Protein AF-A0A917PJW7-F1 (afdb_monomer_lite)

Foldseek 3Di:
DDDDDDDDDDDDDDDDDDDDDDDDDDDDDDDDDDDDDDDDPPDPDDPDDLDQLLDFPDVLCVQQVLLLLLLLLLLLLLVCLVVDDQVDQLLVQLCVLLVDDQPPFDASVNSNVSSVSNLVSDDPVSNVVSSVVLNVLLVVLLVVCVVVVVPDVNPRNVSSLVSSCVRQNNVLSVCCSVPRDRVSSSVSNVVSSVSSCVSSPHD

Secondary structure (DSSP, 8-state):
------------------PPPP--------------------PPPP--S---TT--S-HHHHHHHHHHHHHHHHHHHHHHTTTSPTT-HHHHHHHHHH-PPTT----HHHHHHHHHHHHHHS-HHHHHHHHHHHHHHHHHHHHHHHHTT---TTTTHHHHHHHHHHHH-HHHHHHHHH---HHHHHHHHHHHHHHHHHHHT--

pLDDT: mean 74.34, std 22.59, range [30.45, 96.81]

Structure (mm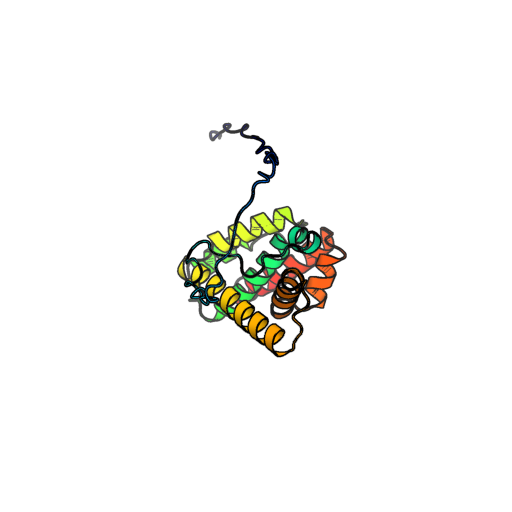CIF, N/CA/C/O backbone):
data_AF-A0A917PJW7-F1
#
_entry.id   AF-A0A917PJW7-F1
#
loop_
_atom_site.group_PDB
_atom_site.id
_atom_site.type_symbol
_atom_site.label_atom_id
_atom_site.label_alt_id
_atom_site.label_comp_id
_atom_site.label_asym_id
_atom_site.label_entity_id
_atom_site.label_seq_id
_atom_site.pdbx_PDB_ins_code
_atom_site.Cartn_x
_atom_site.Cartn_y
_atom_site.Cartn_z
_atom_site.occupancy
_atom_site.B_iso_or_equiv
_atom_site.auth_seq_id
_atom_site.auth_comp_id
_atom_site.auth_asym_id
_atom_site.auth_atom_id
_atom_site.pdbx_PDB_model_num
ATOM 1 N N . MET A 1 1 ? -34.527 -12.780 11.328 1.00 35.94 1 MET A N 1
ATOM 2 C CA . MET A 1 1 ? -35.264 -13.343 10.177 1.00 35.94 1 MET A CA 1
ATOM 3 C C . MET A 1 1 ? -35.528 -12.202 9.205 1.00 35.94 1 MET A C 1
ATOM 5 O O . MET A 1 1 ? -36.266 -11.289 9.533 1.00 35.94 1 MET A O 1
ATOM 9 N N . THR A 1 2 ? -34.593 -12.021 8.269 1.00 40.06 2 THR A N 1
ATOM 10 C CA . THR A 1 2 ? -34.785 -12.232 6.815 1.00 40.06 2 THR A CA 1
ATOM 11 C C . THR A 1 2 ? -35.568 -11.122 6.126 1.00 40.06 2 THR A C 1
ATOM 13 O O . THR A 1 2 ? -36.765 -11.234 5.918 1.00 40.06 2 THR A O 1
ATOM 16 N N . ALA A 1 3 ? -34.838 -10.092 5.697 1.00 41.06 3 ALA A N 1
ATOM 17 C CA . ALA A 1 3 ? -35.052 -9.428 4.415 1.00 41.06 3 ALA A CA 1
ATOM 18 C C . ALA A 1 3 ? -33.906 -8.439 4.198 1.00 41.06 3 ALA A C 1
ATOM 20 O O . ALA A 1 3 ? -33.818 -7.460 4.931 1.00 41.06 3 ALA A O 1
ATOM 21 N N . ARG A 1 4 ? -33.034 -8.691 3.214 1.00 35.03 4 ARG A N 1
ATOM 22 C CA . ARG A 1 4 ? -32.398 -7.639 2.406 1.00 35.03 4 ARG A CA 1
ATOM 23 C C . ARG A 1 4 ? -31.646 -8.238 1.209 1.00 35.03 4 ARG A C 1
ATOM 25 O O . ARG A 1 4 ? -30.579 -8.814 1.355 1.00 35.03 4 ARG A O 1
ATOM 32 N N . ILE A 1 5 ? -32.247 -8.002 0.042 1.00 39.12 5 ILE A N 1
ATOM 33 C CA . ILE A 1 5 ? -31.590 -7.584 -1.204 1.00 39.12 5 ILE A CA 1
ATOM 34 C C . ILE A 1 5 ? -30.864 -8.694 -1.977 1.00 39.12 5 ILE A C 1
ATOM 36 O O . ILE A 1 5 ? -29.645 -8.813 -1.994 1.00 39.12 5 ILE A O 1
ATOM 40 N N . VAL A 1 6 ? -31.675 -9.441 -2.728 1.00 39.28 6 VAL A N 1
ATOM 41 C CA . VAL A 1 6 ? -31.314 -9.955 -4.052 1.00 39.28 6 VAL A CA 1
ATOM 42 C C . VAL A 1 6 ? -31.658 -8.849 -5.049 1.00 39.28 6 VAL A C 1
ATOM 44 O O . VAL A 1 6 ? -32.838 -8.605 -5.285 1.00 39.28 6 VAL A O 1
ATOM 47 N N . SER A 1 7 ? -30.659 -8.133 -5.567 1.00 33.22 7 SER A N 1
ATOM 48 C CA . SER A 1 7 ? -30.729 -7.315 -6.795 1.00 33.22 7 SER A CA 1
ATOM 49 C C . SER A 1 7 ? -29.375 -6.653 -7.045 1.00 33.22 7 SER A C 1
ATOM 51 O O . SER A 1 7 ? -29.095 -5.607 -6.474 1.00 33.22 7 SER A O 1
ATOM 53 N N . LEU A 1 8 ? -28.522 -7.297 -7.841 1.00 30.45 8 LEU A N 1
ATOM 54 C CA . LEU A 1 8 ? -27.901 -6.737 -9.053 1.00 30.45 8 LEU A CA 1
ATOM 55 C C . LEU A 1 8 ? -26.794 -7.693 -9.520 1.00 30.45 8 LEU A C 1
ATOM 57 O O . LEU A 1 8 ? -25.618 -7.566 -9.188 1.00 30.45 8 LEU A O 1
ATOM 61 N N . LEU A 1 9 ? -27.216 -8.683 -10.300 1.00 34.09 9 LEU A N 1
ATOM 62 C CA . LEU A 1 9 ? -26.400 -9.282 -11.346 1.00 34.09 9 LEU A CA 1
ATOM 63 C C . LEU A 1 9 ? -26.729 -8.498 -12.632 1.00 34.09 9 LEU A C 1
ATOM 65 O O . LEU A 1 9 ? -27.884 -8.118 -12.804 1.00 34.09 9 LEU A O 1
ATOM 69 N N . LEU A 1 10 ? -25.736 -8.327 -13.511 1.00 34.66 10 LEU A N 1
ATOM 70 C CA . LEU A 1 10 ? -25.716 -7.597 -14.797 1.00 34.66 10 LEU A CA 1
ATOM 71 C C . LEU A 1 10 ? -25.214 -6.145 -14.755 1.00 34.66 10 LEU A C 1
ATOM 73 O O . LEU A 1 10 ? -25.985 -5.203 -14.621 1.00 34.66 10 LEU A O 1
ATOM 77 N N . ALA A 1 11 ? -23.920 -5.992 -15.046 1.00 31.81 11 ALA A N 1
ATOM 78 C CA . ALA A 1 11 ? -23.445 -5.099 -16.108 1.00 31.81 11 ALA A CA 1
ATOM 79 C C . ALA A 1 11 ? -21.999 -5.477 -16.483 1.00 31.81 11 ALA A C 1
ATOM 81 O O . ALA A 1 11 ? -21.040 -4.768 -16.187 1.00 31.81 11 ALA A O 1
ATOM 82 N N . LEU A 1 12 ? -21.848 -6.641 -17.128 1.00 36.62 12 LEU A N 1
ATOM 83 C CA . LEU A 1 12 ? -20.758 -6.852 -18.077 1.00 36.62 12 LEU A CA 1
ATOM 84 C C . LEU A 1 12 ? -21.081 -5.980 -19.294 1.00 36.62 12 LEU A C 1
ATOM 86 O O . LEU A 1 12 ? -22.048 -6.261 -19.997 1.00 36.62 12 LEU A O 1
ATOM 90 N N . THR A 1 13 ? -20.262 -4.973 -19.574 1.00 37.19 13 THR A N 1
ATOM 91 C CA . THR A 1 13 ? -20.212 -4.382 -20.914 1.00 37.19 13 THR A CA 1
ATOM 92 C C . THR A 1 13 ? -18.770 -4.099 -21.282 1.00 37.19 13 THR A C 1
ATOM 94 O O . THR A 1 13 ? -18.113 -3.220 -20.729 1.00 37.19 13 THR A O 1
ATOM 97 N N . CYS A 1 14 ? -18.307 -4.924 -22.218 1.00 32.97 14 CYS A N 1
ATOM 98 C CA . CYS A 1 14 ? -17.188 -4.722 -23.114 1.00 32.97 14 CYS A CA 1
ATOM 99 C C . CYS A 1 14 ? -17.021 -3.250 -23.509 1.00 32.97 14 CYS A C 1
ATOM 101 O O . CYS A 1 14 ? -17.933 -2.661 -24.087 1.00 32.97 14 CYS A O 1
ATOM 103 N N . VAL A 1 15 ? -15.829 -2.694 -23.302 1.00 32.81 15 VAL A N 1
ATOM 104 C CA . VAL A 1 15 ? -15.370 -1.560 -24.107 1.00 32.81 15 VAL A CA 1
ATOM 105 C C . VAL A 1 15 ? -14.407 -2.118 -25.142 1.00 32.81 15 VAL A C 1
ATOM 107 O O . VAL A 1 15 ? -13.272 -2.489 -24.847 1.00 32.81 15 VAL A O 1
ATOM 110 N N . SER A 1 16 ? -14.941 -2.248 -26.351 1.00 35.28 16 SER A N 1
ATOM 111 C CA . SER A 1 16 ? -14.247 -2.651 -27.562 1.00 35.28 16 SER A CA 1
ATOM 112 C C . SER A 1 16 ? -13.135 -1.667 -27.920 1.00 35.28 16 SER A C 1
ATOM 114 O O . SER A 1 16 ? -13.336 -0.454 -27.948 1.00 35.28 16 SER A O 1
ATOM 116 N N . VAL A 1 17 ? -11.976 -2.222 -28.266 1.00 35.00 17 VAL A N 1
ATOM 117 C CA . VAL A 1 17 ? -10.885 -1.546 -28.972 1.00 35.00 17 VAL A CA 1
ATOM 118 C C . VAL A 1 17 ? -11.407 -1.107 -30.343 1.00 35.00 17 VAL A C 1
ATOM 120 O O . VAL A 1 17 ? -11.686 -1.951 -31.192 1.00 35.00 17 VAL A O 1
ATOM 123 N N . GLN A 1 18 ? -11.548 0.200 -30.574 1.00 33.03 18 GLN A N 1
ATOM 124 C CA . GLN A 1 18 ? -11.687 0.732 -31.929 1.00 33.03 18 GLN A CA 1
ATOM 125 C C . GLN A 1 18 ? -10.311 1.139 -32.450 1.00 33.03 18 GLN A C 1
ATOM 127 O O . GLN A 1 18 ? -9.700 2.097 -31.982 1.00 33.03 18 GLN A O 1
ATOM 132 N N . ALA A 1 19 ? -9.837 0.371 -33.429 1.00 34.62 19 ALA A N 1
ATOM 133 C CA . ALA A 1 19 ? -8.736 0.734 -34.301 1.00 34.62 19 ALA A CA 1
ATOM 134 C C . ALA A 1 19 ? -9.140 1.952 -35.146 1.00 34.62 19 ALA A C 1
ATOM 136 O O . ALA A 1 19 ? -10.150 1.924 -35.851 1.00 34.62 19 ALA A O 1
ATOM 137 N N . THR A 1 20 ? -8.355 3.022 -35.078 1.00 39.03 20 THR A N 1
ATOM 138 C CA . THR A 1 20 ? -8.497 4.180 -35.961 1.00 39.03 20 THR A CA 1
ATOM 139 C C . THR A 1 20 ? -7.938 3.856 -37.353 1.00 39.03 20 THR A C 1
ATOM 141 O O . THR A 1 20 ? -6.826 3.335 -37.463 1.00 39.03 20 THR A O 1
ATOM 144 N N . PRO A 1 21 ? -8.678 4.149 -38.439 1.00 38.78 21 PRO A N 1
ATOM 145 C CA . PRO A 1 21 ? -8.219 3.890 -39.796 1.00 38.78 21 PRO A CA 1
ATOM 146 C C . PRO A 1 21 ? -7.185 4.929 -40.247 1.00 38.78 21 PRO A C 1
ATOM 148 O O . PRO A 1 21 ? -7.407 6.138 -40.176 1.00 38.78 21 PRO A O 1
ATOM 151 N N . VAL A 1 22 ? -6.067 4.431 -40.774 1.00 44.34 22 VAL A N 1
ATOM 152 C CA . VAL A 1 22 ? -5.078 5.196 -41.539 1.00 44.34 22 VAL A CA 1
ATOM 153 C C . VAL A 1 22 ? -5.702 5.609 -42.877 1.00 44.34 22 VAL A C 1
ATOM 155 O O . VAL A 1 22 ? -6.229 4.771 -43.608 1.00 44.34 22 VAL A O 1
ATOM 158 N N . ARG A 1 23 ? -5.623 6.895 -43.231 1.00 38.31 23 ARG A N 1
ATOM 159 C CA . ARG A 1 23 ? -5.910 7.406 -44.584 1.00 38.31 23 ARG A CA 1
ATOM 160 C C . ARG A 1 23 ? -4.856 8.448 -44.995 1.00 38.31 23 ARG A C 1
ATOM 162 O O . ARG A 1 23 ? -4.170 8.974 -44.122 1.00 38.31 23 ARG A O 1
ATOM 169 N N . PRO A 1 24 ? -4.648 8.674 -46.305 1.00 43.78 24 PRO A N 1
ATOM 170 C CA . PRO A 1 24 ? -3.318 8.725 -46.896 1.00 43.78 24 PRO A CA 1
ATOM 171 C C . PRO A 1 24 ? -2.851 10.151 -47.206 1.00 43.78 24 PRO A C 1
ATOM 173 O O . PRO A 1 24 ? -3.635 11.099 -47.221 1.00 43.78 24 PRO A O 1
ATOM 176 N N . LEU A 1 25 ? -1.551 10.244 -47.502 1.00 44.91 25 LEU A N 1
ATOM 177 C CA . LEU A 1 25 ? -0.840 11.382 -48.091 1.00 44.91 25 LEU A CA 1
ATOM 178 C C . LEU A 1 25 ? -1.630 12.100 -49.204 1.00 44.91 25 LEU A C 1
ATOM 180 O O . LEU A 1 25 ? -2.097 11.441 -50.135 1.00 44.91 25 LEU A O 1
ATOM 184 N N . PRO A 1 26 ? -1.596 13.440 -49.229 1.00 47.47 26 PRO A N 1
ATOM 185 C CA . PRO A 1 26 ? -1.645 14.204 -50.465 1.00 47.47 26 PRO A CA 1
ATOM 186 C C . PRO A 1 26 ? -0.231 14.634 -50.893 1.00 47.47 26 PRO A C 1
ATOM 188 O O . PRO A 1 26 ? 0.448 15.413 -50.228 1.00 47.47 26 PRO A O 1
ATOM 191 N N . THR A 1 27 ? 0.204 14.119 -52.040 1.00 49.12 27 THR A N 1
ATOM 192 C CA . THR A 1 27 ? 1.275 14.671 -52.881 1.00 49.12 27 THR A CA 1
ATOM 193 C C . THR A 1 27 ? 0.819 15.970 -53.550 1.00 49.12 27 THR A C 1
ATOM 195 O O . THR A 1 27 ? -0.229 15.977 -54.193 1.00 49.12 27 THR A O 1
ATOM 198 N N . GLY A 1 28 ? 1.632 17.029 -53.501 1.00 36.03 28 GLY A N 1
ATOM 199 C CA . GLY A 1 28 ? 1.514 18.167 -54.424 1.00 36.03 28 GLY A CA 1
ATOM 200 C C . GLY A 1 28 ? 2.325 19.405 -54.012 1.00 36.03 28 GLY A C 1
ATOM 201 O O . GLY A 1 28 ? 2.522 19.599 -52.820 1.00 36.03 28 GLY A O 1
ATOM 202 N N . PRO A 1 29 ? 2.844 20.210 -54.962 1.00 50.50 29 PRO A N 1
ATOM 203 C CA . PRO A 1 29 ? 4.189 20.790 -54.889 1.00 50.50 29 PRO A CA 1
ATOM 204 C C . PRO A 1 29 ? 4.213 22.315 -54.684 1.00 50.50 29 PRO A C 1
ATOM 206 O O . PRO A 1 29 ? 3.251 23.001 -55.010 1.00 50.50 29 PRO A O 1
ATOM 209 N N . GLY A 1 30 ? 5.361 22.863 -54.263 1.00 32.97 30 GLY A N 1
ATOM 210 C CA . GLY A 1 30 ? 5.685 24.270 -54.533 1.00 32.97 30 GLY A CA 1
ATOM 211 C C . GLY A 1 30 ? 6.438 25.023 -53.435 1.00 32.97 30 GLY A C 1
ATOM 212 O O . GLY A 1 30 ? 5.882 25.344 -52.397 1.00 32.97 30 GLY A O 1
ATOM 213 N N . ALA A 1 31 ? 7.691 25.352 -53.753 1.00 36.06 31 ALA A N 1
ATOM 214 C CA . ALA A 1 31 ? 8.369 26.623 -53.484 1.00 36.06 31 ALA A CA 1
ATOM 215 C C . ALA A 1 31 ? 8.368 27.217 -52.055 1.00 36.06 31 ALA A C 1
ATOM 217 O O . ALA A 1 31 ? 7.467 27.933 -51.641 1.00 36.06 31 ALA A O 1
ATOM 218 N N . GLY A 1 32 ? 9.517 27.049 -51.394 1.00 39.09 32 GLY A N 1
ATOM 219 C CA . GLY A 1 32 ? 10.342 28.156 -50.900 1.00 39.09 32 GLY A CA 1
ATOM 220 C C . GLY A 1 32 ? 9.723 29.175 -49.941 1.00 39.09 32 GLY A C 1
ATOM 221 O O . GLY A 1 32 ? 9.153 30.168 -50.374 1.00 39.09 32 GLY A O 1
ATOM 222 N N . THR A 1 33 ? 10.034 29.050 -48.649 1.00 35.03 33 THR A N 1
ATOM 223 C CA . THR A 1 33 ? 10.497 30.186 -47.828 1.00 35.03 33 THR A CA 1
ATOM 224 C C . THR A 1 33 ? 11.153 29.676 -46.545 1.00 35.03 33 THR A C 1
ATOM 226 O O . THR A 1 33 ? 10.536 28.996 -45.731 1.00 35.03 33 THR A O 1
ATOM 229 N N . VAL A 1 34 ? 12.436 29.997 -46.372 1.00 47.56 34 VAL A N 1
ATOM 230 C CA . VAL A 1 34 ? 13.171 29.802 -45.118 1.00 47.56 34 VAL A CA 1
ATOM 231 C C . VAL A 1 34 ? 12.707 30.885 -44.146 1.00 47.56 34 VAL A C 1
ATOM 233 O O . VAL A 1 34 ? 12.778 32.074 -44.459 1.00 47.56 34 VAL A O 1
ATOM 236 N N . SER A 1 35 ? 12.216 30.493 -42.974 1.00 34.59 35 SER A N 1
ATOM 237 C CA . SER A 1 35 ? 11.977 31.398 -41.846 1.00 34.59 35 SER A CA 1
ATOM 238 C C . SER A 1 35 ? 12.071 30.647 -40.515 1.00 34.59 35 SER A C 1
ATOM 240 O O . SER A 1 35 ? 11.873 29.433 -40.475 1.00 34.59 35 SER A O 1
ATOM 242 N N . PRO A 1 36 ? 12.496 31.344 -39.450 1.00 40.84 36 PRO A N 1
ATOM 243 C CA . PRO A 1 36 ? 13.376 30.789 -38.431 1.00 40.84 36 PRO A CA 1
ATOM 244 C C . PRO A 1 36 ? 12.645 29.905 -37.423 1.00 40.84 36 PRO A C 1
ATOM 246 O O . PRO A 1 36 ? 11.473 30.117 -37.114 1.00 40.84 36 PRO A O 1
ATOM 249 N N . VAL A 1 37 ? 13.396 28.949 -36.867 1.00 42.00 37 VAL A N 1
ATOM 250 C CA . VAL A 1 37 ? 13.031 28.128 -35.708 1.00 42.00 37 VAL A CA 1
ATOM 251 C C . VAL A 1 37 ? 12.597 29.049 -34.566 1.00 42.00 37 VAL A C 1
ATOM 253 O O . VAL A 1 37 ? 13.414 29.591 -33.825 1.00 42.00 37 VAL A O 1
ATOM 256 N N . ARG A 1 38 ? 11.283 29.245 -34.428 1.00 33.97 38 ARG A N 1
ATOM 257 C CA . ARG A 1 38 ? 10.684 29.725 -33.189 1.00 33.97 38 ARG A CA 1
ATOM 258 C C . ARG A 1 38 ? 10.689 28.553 -32.223 1.00 33.97 38 ARG A C 1
ATOM 260 O O . ARG A 1 38 ? 9.917 27.609 -32.377 1.00 33.97 38 ARG A O 1
ATOM 267 N N . SER A 1 39 ? 11.569 28.636 -31.233 1.00 38.03 39 SER A N 1
ATOM 268 C CA . SER A 1 39 ? 11.473 27.889 -29.987 1.00 38.03 39 SER A CA 1
ATOM 269 C C . SER A 1 39 ? 10.029 27.959 -29.500 1.00 38.03 39 SER A C 1
ATOM 271 O O . SER A 1 39 ? 9.541 29.033 -29.144 1.00 38.03 39 SER A O 1
ATOM 273 N N . SER A 1 40 ? 9.320 26.833 -29.552 1.00 35.78 40 SER A N 1
ATOM 274 C CA . SER A 1 40 ? 8.005 26.748 -28.928 1.00 35.78 40 SER A CA 1
ATOM 275 C C . SER A 1 40 ? 8.203 26.984 -27.430 1.00 35.78 40 SER A C 1
ATOM 277 O O . SER A 1 40 ? 9.059 26.323 -26.835 1.00 35.78 40 SER A O 1
ATOM 279 N N . PRO A 1 41 ? 7.484 27.932 -26.807 1.00 39.03 41 PRO A N 1
ATOM 280 C CA . PRO A 1 41 ? 7.514 28.053 -25.363 1.00 39.03 41 PRO A CA 1
ATOM 281 C C . PRO A 1 41 ? 6.993 26.736 -24.791 1.00 39.03 41 PRO A C 1
ATOM 283 O O . PRO A 1 41 ? 5.931 26.257 -25.189 1.00 39.03 41 PRO A O 1
ATOM 286 N N . VAL A 1 42 ? 7.773 26.141 -23.890 1.00 44.56 42 VAL A N 1
ATOM 287 C CA . VAL A 1 42 ? 7.326 25.059 -23.013 1.00 44.56 42 VAL A CA 1
ATOM 288 C C . VAL A 1 42 ? 6.087 25.583 -22.296 1.00 44.56 42 VAL A C 1
ATOM 290 O O . VAL A 1 42 ? 6.187 26.379 -21.364 1.00 44.56 42 VAL A O 1
ATOM 293 N N . GLY A 1 43 ? 4.910 25.218 -22.803 1.00 32.81 43 GLY A N 1
ATOM 294 C CA . GLY A 1 43 ? 3.656 25.488 -22.124 1.00 32.81 43 GLY A CA 1
ATOM 295 C C . GLY A 1 43 ? 3.696 24.806 -20.755 1.00 32.81 43 GLY A C 1
ATOM 296 O O . GLY A 1 43 ? 4.283 23.724 -20.642 1.00 32.81 43 GLY A O 1
ATOM 297 N N . PRO A 1 44 ? 3.124 25.418 -19.706 1.00 41.69 44 PRO A N 1
ATOM 298 C CA . PRO A 1 44 ? 3.005 24.747 -18.421 1.00 41.69 44 PRO A CA 1
ATOM 299 C C . PRO A 1 44 ? 2.307 23.402 -18.638 1.00 41.69 44 PRO A C 1
ATOM 301 O O . PRO A 1 44 ? 1.291 23.330 -19.334 1.00 41.69 44 PRO A O 1
ATOM 304 N N . ALA A 1 45 ? 2.894 22.334 -18.090 1.00 40.47 45 ALA A N 1
ATOM 305 C CA . ALA A 1 45 ? 2.325 20.996 -18.155 1.00 40.47 45 ALA A CA 1
ATOM 306 C C . ALA A 1 45 ? 0.849 21.043 -17.719 1.00 40.47 45 ALA A C 1
ATOM 308 O O . ALA A 1 45 ? 0.525 21.780 -16.781 1.00 40.47 45 ALA A O 1
ATOM 309 N N . PRO A 1 46 ? -0.051 20.299 -18.385 1.00 38.59 46 PRO A N 1
ATOM 310 C CA . PRO A 1 46 ? -1.460 20.314 -18.032 1.00 38.59 46 PRO A CA 1
ATOM 311 C C . PRO A 1 46 ? -1.621 19.927 -16.559 1.00 38.59 46 PRO A C 1
ATOM 313 O O . PRO A 1 46 ? -1.240 18.838 -16.134 1.00 38.59 46 PRO A O 1
ATOM 316 N N . VAL A 1 47 ? -2.186 20.845 -15.776 1.00 58.25 47 VAL A N 1
ATOM 317 C CA . VAL A 1 47 ? -2.724 20.552 -14.449 1.00 58.25 47 VAL A CA 1
ATOM 318 C C . VAL A 1 47 ? -3.978 19.719 -14.687 1.00 58.25 47 VAL A C 1
ATOM 320 O O . VAL A 1 47 ? -5.014 20.253 -15.075 1.00 58.25 47 VAL A O 1
ATOM 323 N N . GLY A 1 48 ? -3.888 18.401 -14.532 1.00 49.16 48 GLY A N 1
ATOM 324 C CA . GLY A 1 48 ? -5.048 17.543 -14.741 1.00 49.16 48 GLY A CA 1
ATOM 325 C C . GLY A 1 48 ? -4.698 16.065 -14.785 1.00 49.16 48 GLY A C 1
ATOM 326 O O . GLY A 1 48 ? -3.834 15.649 -15.546 1.00 49.16 48 GLY A O 1
ATOM 327 N N . VAL A 1 49 ? -5.453 15.296 -14.001 1.00 39.94 49 VAL A N 1
ATOM 328 C CA . VAL A 1 49 ? -5.303 13.876 -13.650 1.00 39.94 49 VAL A CA 1
ATOM 329 C C . VAL A 1 49 ? -4.278 13.653 -12.530 1.00 39.94 49 VAL A C 1
ATOM 331 O O . VAL A 1 49 ? -3.102 13.964 -12.713 1.00 39.94 49 VAL A O 1
ATOM 334 N N . PRO A 1 50 ? -4.681 13.101 -11.364 1.00 44.22 50 PRO A N 1
ATOM 335 C CA . PRO A 1 50 ? -3.723 12.558 -10.410 1.00 44.22 50 PRO A CA 1
ATOM 336 C C . PRO A 1 50 ? -2.993 11.408 -11.106 1.00 44.22 50 PRO A C 1
ATOM 338 O O . PRO A 1 50 ? -3.491 10.287 -11.208 1.00 44.22 50 PRO A O 1
ATOM 341 N N . VAL A 1 51 ? -1.834 11.716 -11.683 1.00 61.56 51 VAL A N 1
ATOM 342 C CA . VAL A 1 51 ? -0.967 10.720 -12.296 1.00 61.56 51 VAL A CA 1
ATOM 343 C C . VAL A 1 51 ? -0.461 9.871 -11.149 1.00 61.56 51 VAL A C 1
ATOM 345 O O . VAL A 1 51 ? 0.280 10.367 -10.301 1.00 61.56 51 VAL A O 1
ATOM 348 N N . ASN A 1 52 ? -0.887 8.607 -11.107 1.00 69.88 52 ASN A N 1
ATOM 349 C CA . ASN A 1 52 ? -0.323 7.639 -10.180 1.00 69.88 52 ASN A CA 1
ATOM 350 C C . ASN A 1 52 ? 1.211 7.727 -10.294 1.00 69.88 52 ASN A C 1
ATOM 352 O O . ASN A 1 52 ? 1.752 7.444 -11.370 1.00 69.88 52 ASN A O 1
ATOM 356 N N . PRO A 1 53 ? 1.916 8.133 -9.224 1.00 70.81 53 PRO A N 1
ATOM 357 C CA . PRO A 1 53 ? 3.345 8.419 -9.292 1.00 70.81 53 PRO A CA 1
ATOM 358 C C . PRO A 1 53 ? 4.171 7.154 -9.580 1.00 70.81 53 PRO A C 1
ATOM 360 O O . PRO A 1 53 ? 5.331 7.251 -9.969 1.00 70.81 53 PRO A O 1
ATOM 363 N N . TYR A 1 54 ? 3.562 5.973 -9.461 1.00 77.62 54 TYR A N 1
ATOM 364 C CA . TYR A 1 54 ? 4.150 4.673 -9.765 1.00 77.62 54 TYR A CA 1
ATOM 365 C C . TYR A 1 54 ? 3.649 4.050 -11.076 1.00 77.62 54 TYR A C 1
ATOM 367 O O . TYR A 1 54 ? 3.862 2.857 -11.312 1.00 77.62 54 TYR A O 1
ATOM 375 N N . ALA A 1 55 ? 2.967 4.816 -11.934 1.00 79.25 55 ALA A N 1
ATOM 376 C CA . ALA A 1 55 ? 2.548 4.331 -13.242 1.00 79.25 55 ALA A CA 1
ATOM 377 C C . ALA A 1 55 ? 3.749 3.789 -14.041 1.00 79.25 55 ALA A C 1
ATOM 379 O O . ALA A 1 55 ? 4.818 4.396 -14.091 1.00 79.25 55 ALA A O 1
ATOM 380 N N . SER A 1 56 ? 3.557 2.622 -14.655 1.00 82.81 56 SER A N 1
ATOM 381 C CA . SER A 1 56 ? 4.576 1.901 -15.413 1.00 82.81 56 SER A CA 1
ATOM 382 C C . SER A 1 56 ? 3.957 1.265 -16.653 1.00 82.81 56 SER A C 1
ATOM 384 O O . SER A 1 56 ? 2.792 0.856 -16.641 1.00 82.81 56 SER A O 1
ATOM 386 N N . THR A 1 57 ? 4.747 1.145 -17.718 1.00 82.12 57 THR A N 1
ATOM 387 C CA . THR A 1 57 ? 4.395 0.383 -18.923 1.00 82.12 57 THR A CA 1
ATOM 388 C C . THR A 1 57 ? 4.768 -1.101 -18.817 1.00 82.12 57 THR A C 1
ATOM 390 O O . THR A 1 57 ? 4.364 -1.884 -19.671 1.00 82.12 57 THR A O 1
ATOM 393 N N . ASP A 1 58 ? 5.485 -1.517 -17.765 1.00 84.00 58 ASP A N 1
ATOM 394 C CA . ASP A 1 58 ? 5.884 -2.914 -17.557 1.00 84.00 58 ASP A CA 1
ATOM 395 C C . ASP A 1 58 ? 4.690 -3.778 -17.107 1.00 84.00 58 ASP A C 1
ATOM 397 O O . ASP A 1 58 ? 4.140 -3.551 -16.021 1.00 84.00 58 ASP A O 1
ATOM 401 N N . PRO A 1 59 ? 4.295 -4.800 -17.893 1.00 86.62 59 PRO A N 1
ATOM 402 C CA . PRO A 1 59 ? 3.161 -5.656 -17.567 1.00 86.62 59 PRO A CA 1
ATOM 403 C C . PRO A 1 59 ? 3.356 -6.447 -16.268 1.00 86.62 59 PRO A C 1
ATOM 405 O O . PRO A 1 59 ? 2.375 -6.681 -15.565 1.00 86.62 59 PRO A O 1
ATOM 408 N N . ARG A 1 60 ? 4.589 -6.827 -15.903 1.00 89.62 60 ARG A N 1
ATOM 409 C CA . ARG A 1 60 ? 4.861 -7.570 -14.660 1.00 89.62 60 ARG A CA 1
ATOM 410 C C . ARG A 1 60 ? 4.611 -6.696 -13.443 1.00 89.62 60 ARG A C 1
ATOM 412 O O . ARG A 1 60 ? 3.924 -7.107 -12.513 1.00 89.62 60 ARG A O 1
ATOM 419 N N . LEU A 1 61 ? 5.118 -5.466 -13.483 1.00 89.44 61 LEU A N 1
ATOM 420 C CA . LEU A 1 61 ? 4.890 -4.476 -12.435 1.00 89.44 61 LEU A CA 1
ATOM 421 C C . LEU A 1 61 ? 3.403 -4.126 -12.334 1.00 89.44 61 LEU A C 1
ATOM 423 O O . LEU A 1 61 ? 2.861 -4.052 -11.235 1.00 89.44 61 LEU A O 1
ATOM 427 N N . ASN A 1 62 ? 2.723 -3.996 -13.472 1.00 88.75 62 ASN A N 1
ATOM 428 C CA . ASN A 1 62 ? 1.294 -3.705 -13.522 1.00 88.75 62 ASN A CA 1
ATOM 429 C C . ASN A 1 62 ? 0.439 -4.835 -12.948 1.00 88.75 62 ASN A C 1
ATOM 431 O O . ASN A 1 62 ? -0.528 -4.551 -12.245 1.00 88.75 62 ASN A O 1
ATOM 435 N N . ALA A 1 63 ? 0.829 -6.090 -13.180 1.00 90.81 63 ALA A N 1
ATOM 436 C CA . ALA A 1 63 ? 0.150 -7.253 -12.625 1.00 90.81 63 ALA A CA 1
ATOM 437 C C . ALA A 1 63 ? 0.193 -7.274 -11.091 1.00 90.81 63 ALA A C 1
ATOM 439 O O . ALA A 1 63 ? -0.796 -7.631 -10.468 1.00 90.81 63 ALA A O 1
ATOM 440 N N . VAL A 1 64 ? 1.296 -6.850 -10.464 1.00 93.94 64 VAL A N 1
ATOM 441 C CA . VAL A 1 64 ? 1.439 -6.850 -8.991 1.00 93.94 64 VAL A CA 1
ATOM 442 C C . VAL A 1 64 ? 1.203 -5.488 -8.345 1.00 93.94 64 VAL A C 1
ATOM 444 O O . VAL A 1 64 ? 1.303 -5.353 -7.123 1.00 93.94 64 VAL A O 1
ATOM 447 N N . ARG A 1 65 ? 0.874 -4.467 -9.141 1.00 92.69 65 ARG A N 1
ATOM 448 C CA . ARG A 1 65 ? 0.707 -3.083 -8.687 1.00 92.69 65 ARG A CA 1
ATOM 449 C C . ARG A 1 65 ? -0.236 -2.943 -7.488 1.00 92.69 65 ARG A C 1
ATOM 451 O O . ARG A 1 65 ? 0.167 -2.269 -6.542 1.00 92.69 65 ARG A O 1
ATOM 458 N N . PRO A 1 66 ? -1.414 -3.601 -7.441 1.00 93.56 66 PRO A N 1
ATOM 459 C CA . PRO A 1 66 ? -2.309 -3.476 -6.289 1.00 93.56 66 PRO A CA 1
ATOM 460 C C . PRO A 1 66 ? -1.651 -3.904 -4.970 1.00 93.56 66 PRO A C 1
ATOM 462 O O . PRO A 1 66 ? -1.859 -3.274 -3.934 1.00 93.56 66 PRO A O 1
ATOM 465 N N . VAL A 1 67 ? -0.802 -4.939 -5.012 1.00 95.88 67 VAL A N 1
ATOM 466 C CA . VAL A 1 67 ? -0.040 -5.413 -3.848 1.00 95.88 67 VAL A CA 1
ATOM 467 C C . VAL A 1 67 ? 1.016 -4.385 -3.451 1.00 95.88 67 VAL A C 1
ATOM 469 O O . VAL A 1 67 ? 1.135 -4.047 -2.276 1.00 95.88 67 VAL A O 1
ATOM 472 N N . LEU A 1 68 ? 1.776 -3.865 -4.417 1.00 95.62 68 LEU A N 1
ATOM 473 C CA . LEU A 1 68 ? 2.827 -2.880 -4.154 1.00 95.62 68 LEU A CA 1
ATOM 474 C C . LEU A 1 68 ? 2.258 -1.583 -3.565 1.00 95.62 68 LEU A C 1
ATOM 476 O O . LEU A 1 68 ? 2.800 -1.064 -2.591 1.00 95.62 68 LEU A O 1
ATOM 480 N N . GLU A 1 69 ? 1.147 -1.088 -4.106 1.00 94.31 69 GLU A N 1
ATOM 481 C CA . GLU A 1 69 ? 0.470 0.102 -3.590 1.00 94.31 69 GLU A CA 1
ATOM 482 C C . GLU A 1 69 ? -0.072 -0.117 -2.179 1.00 94.31 69 GLU A C 1
ATOM 484 O O . GLU A 1 69 ? 0.162 0.723 -1.312 1.00 94.31 69 GLU A O 1
ATOM 489 N N . LEU A 1 70 ? -0.702 -1.266 -1.908 1.00 95.81 70 LEU A N 1
ATOM 490 C CA . LEU A 1 70 ? -1.126 -1.624 -0.555 1.00 95.81 70 LEU A CA 1
ATOM 491 C C . LEU A 1 70 ? 0.050 -1.591 0.426 1.00 95.81 70 LEU A C 1
ATOM 493 O O . LEU A 1 70 ? -0.059 -1.003 1.500 1.00 95.81 70 LEU A O 1
ATOM 497 N N . LEU A 1 71 ? 1.176 -2.213 0.071 1.00 96.81 71 LEU A N 1
ATOM 498 C CA . LEU A 1 71 ? 2.355 -2.269 0.935 1.00 96.81 71 LEU A CA 1
ATOM 499 C C . LEU A 1 71 ? 2.928 -0.872 1.211 1.00 96.81 71 LEU A C 1
ATOM 501 O O . LEU A 1 71 ? 3.299 -0.586 2.351 1.00 96.81 71 LEU A O 1
ATOM 505 N N . VAL A 1 72 ? 2.963 0.005 0.201 1.00 96.12 72 VAL A N 1
ATOM 506 C CA . VAL A 1 72 ? 3.366 1.410 0.377 1.00 96.12 72 VAL A CA 1
ATOM 507 C C . VAL A 1 72 ? 2.385 2.134 1.298 1.00 96.12 72 VAL A C 1
ATOM 509 O O . VAL A 1 72 ? 2.822 2.786 2.244 1.00 96.12 72 VAL A O 1
ATOM 512 N N . THR A 1 73 ? 1.073 1.977 1.093 1.00 95.88 73 THR A N 1
ATOM 513 C CA . THR A 1 73 ? 0.045 2.568 1.965 1.00 95.88 73 THR A CA 1
ATOM 514 C C . THR A 1 73 ? 0.216 2.108 3.409 1.00 95.88 73 THR A C 1
ATOM 516 O O . THR A 1 73 ? 0.271 2.938 4.311 1.00 95.88 73 THR A O 1
ATOM 519 N N . LEU A 1 74 ? 0.371 0.804 3.649 1.00 96.25 74 LEU A N 1
ATOM 520 C CA . LEU A 1 74 ? 0.567 0.252 4.993 1.00 96.25 74 LEU A CA 1
ATOM 521 C C . LEU A 1 74 ? 1.853 0.769 5.647 1.00 96.25 74 LEU A C 1
ATOM 523 O O . LEU A 1 74 ? 1.875 1.007 6.855 1.00 96.25 74 LEU A O 1
ATOM 527 N N . ARG A 1 75 ? 2.916 0.988 4.863 1.00 95.75 75 ARG A N 1
ATOM 528 C CA . ARG A 1 75 ? 4.139 1.618 5.365 1.00 95.75 75 ARG A CA 1
ATOM 529 C C . ARG A 1 75 ? 3.908 3.076 5.763 1.00 95.75 75 ARG A C 1
ATOM 531 O O . ARG A 1 75 ? 4.319 3.476 6.847 1.00 95.75 75 ARG A O 1
ATOM 538 N N . GLN A 1 76 ? 3.219 3.853 4.934 1.00 94.75 76 GLN A N 1
ATOM 539 C CA . GLN A 1 76 ? 2.889 5.243 5.256 1.00 94.75 76 GLN A CA 1
ATOM 540 C C . GLN A 1 76 ? 1.969 5.343 6.479 1.00 94.75 76 GLN A C 1
ATOM 542 O O . GLN A 1 76 ? 2.185 6.208 7.322 1.00 94.75 76 GLN A O 1
ATOM 547 N N . VAL A 1 77 ? 1.015 4.418 6.634 1.00 94.88 77 VAL A N 1
ATOM 548 C CA . VAL A 1 77 ? 0.202 4.276 7.853 1.00 94.88 77 VAL A CA 1
ATOM 549 C C . VAL A 1 77 ? 1.088 4.007 9.065 1.00 94.88 77 VAL A C 1
ATOM 551 O O . VAL A 1 77 ? 0.928 4.672 10.082 1.00 94.88 77 VAL A O 1
ATOM 554 N N . GLN A 1 78 ? 2.040 3.074 8.972 1.00 93.50 78 GLN A N 1
ATOM 555 C CA . GLN A 1 78 ? 2.973 2.782 10.064 1.00 93.50 78 GLN A CA 1
ATOM 556 C C . GLN A 1 78 ? 3.746 4.038 10.505 1.00 93.50 78 GLN A C 1
ATOM 558 O O . GLN A 1 78 ? 3.907 4.274 11.704 1.00 93.50 78 GLN A O 1
ATOM 563 N N . ASP A 1 79 ? 4.216 4.833 9.544 1.00 92.31 79 ASP A N 1
ATOM 564 C CA . ASP A 1 79 ? 4.982 6.048 9.815 1.00 92.31 79 ASP A CA 1
ATOM 565 C C . ASP A 1 79 ? 4.080 7.170 10.378 1.00 92.31 79 ASP A C 1
ATOM 567 O O . ASP A 1 79 ? 4.458 7.848 11.337 1.00 92.31 79 ASP A O 1
ATOM 571 N N . ALA A 1 80 ? 2.859 7.320 9.851 1.00 91.25 80 ALA A N 1
ATOM 572 C CA . ALA A 1 80 ? 1.889 8.338 10.264 1.00 91.25 80 ALA A CA 1
ATOM 573 C C . ALA A 1 80 ? 1.217 8.041 11.610 1.00 91.25 80 ALA A C 1
ATOM 575 O O . ALA A 1 80 ? 0.925 8.967 12.369 1.00 91.25 80 ALA A O 1
ATOM 576 N N . ALA A 1 81 ? 1.024 6.764 11.948 1.00 89.06 81 ALA A N 1
ATOM 577 C CA . ALA A 1 81 ? 0.321 6.338 13.154 1.00 89.06 81 ALA A CA 1
ATOM 578 C C . ALA A 1 81 ? 0.943 6.893 14.442 1.00 89.06 81 ALA A C 1
ATOM 580 O O . ALA A 1 81 ? 0.252 7.006 15.446 1.00 89.06 81 ALA A O 1
ATOM 581 N N . ARG A 1 82 ? 2.219 7.296 14.441 1.00 85.56 82 ARG A N 1
ATOM 582 C CA . ARG A 1 82 ? 2.854 7.957 15.595 1.00 85.56 82 ARG A CA 1
ATOM 583 C C . ARG A 1 82 ? 2.271 9.338 15.902 1.00 85.56 82 ARG A C 1
ATOM 585 O O . ARG A 1 82 ? 2.288 9.744 17.056 1.00 85.56 82 ARG A O 1
ATOM 592 N N . GLY A 1 83 ? 1.780 10.045 14.886 1.00 86.44 83 GLY A N 1
ATOM 593 C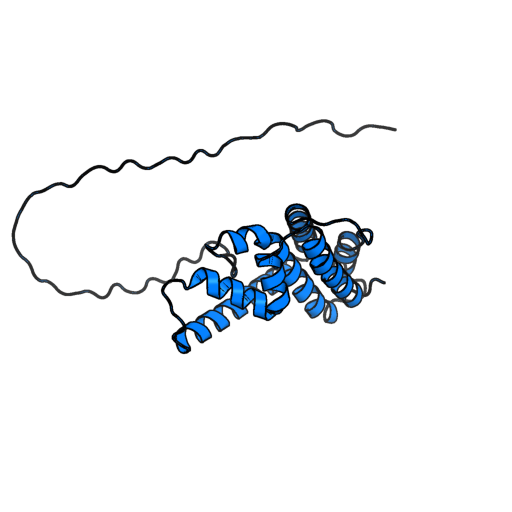 CA . GLY A 1 83 ? 1.204 11.385 15.018 1.00 86.44 83 GLY A CA 1
ATOM 594 C C . GLY A 1 83 ? -0.308 11.394 15.246 1.00 86.44 83 GLY A C 1
ATOM 595 O O . GLY A 1 83 ? -0.858 12.428 15.613 1.00 86.44 83 GLY A O 1
ATOM 596 N N . TRP A 1 84 ? -0.994 10.267 15.041 1.00 88.50 84 TRP A N 1
ATOM 597 C CA . TRP A 1 84 ? -2.441 10.198 15.228 1.00 88.50 84 TRP A CA 1
ATOM 598 C C . TRP A 1 84 ? -2.836 10.167 16.707 1.00 88.50 84 TRP A C 1
ATOM 600 O O . TRP A 1 84 ? -2.204 9.433 17.479 1.00 88.50 84 TRP A O 1
ATOM 610 N N . PRO A 1 85 ? -3.934 10.840 17.101 1.00 87.88 85 PRO A N 1
ATOM 611 C CA . PRO A 1 85 ? -4.485 10.730 18.447 1.00 87.88 85 PRO A CA 1
ATOM 612 C C . PRO A 1 85 ? -4.744 9.270 18.824 1.00 87.88 85 PRO A C 1
ATOM 614 O O . PRO A 1 85 ? -5.278 8.490 18.028 1.00 87.88 85 PRO A O 1
ATOM 617 N N . VAL A 1 86 ? -4.367 8.879 20.041 1.00 85.75 86 VAL A N 1
ATOM 618 C CA . VAL A 1 86 ? -4.667 7.540 20.565 1.00 85.75 86 VAL A CA 1
ATOM 619 C C . VAL A 1 86 ? -6.188 7.376 20.643 1.00 85.75 86 VAL A C 1
ATOM 621 O O . VAL A 1 86 ? -6.879 8.239 21.173 1.00 85.75 86 VAL A O 1
ATOM 624 N N . GLY A 1 87 ? -6.726 6.294 20.070 1.00 81.62 87 GLY A N 1
ATOM 625 C CA . GLY A 1 87 ? -8.177 6.060 20.003 1.00 81.62 87 GLY A CA 1
ATOM 626 C C . GLY A 1 87 ? -8.946 6.926 18.990 1.00 81.62 87 GLY A C 1
ATOM 627 O O . GLY A 1 87 ? -10.178 6.856 18.948 1.00 81.62 87 GLY A O 1
ATOM 628 N N . GLY A 1 88 ? -8.248 7.709 18.158 1.00 86.75 88 GLY A N 1
ATOM 629 C CA . GLY A 1 88 ? -8.854 8.518 17.097 1.00 86.75 88 GLY A CA 1
ATOM 630 C C . GLY A 1 88 ? -9.704 7.699 16.107 1.00 86.75 88 GLY A C 1
ATOM 631 O O . GLY A 1 88 ? -9.554 6.473 16.015 1.00 86.75 88 GLY A O 1
ATOM 632 N N . PRO A 1 89 ? -10.637 8.345 15.385 1.00 88.50 89 PRO A N 1
ATOM 633 C CA . PRO A 1 89 ? -11.517 7.663 14.438 1.00 88.50 89 PRO A CA 1
ATOM 634 C C . PRO A 1 89 ? -10.743 6.927 13.334 1.00 88.50 89 PRO A C 1
ATOM 636 O O . PRO A 1 89 ? -11.105 5.798 13.016 1.00 88.50 89 PRO A O 1
ATOM 639 N N . GLU A 1 90 ? -9.634 7.481 12.840 1.00 88.12 90 GLU A N 1
ATOM 640 C CA . GLU A 1 90 ? -8.777 6.873 11.812 1.00 88.12 90 GLU A CA 1
ATOM 641 C C . GLU A 1 90 ? -8.142 5.575 12.320 1.00 88.12 90 GLU A C 1
ATOM 643 O O . GLU A 1 90 ? -8.200 4.542 11.653 1.00 88.12 90 GLU A O 1
ATOM 648 N N . ARG A 1 91 ? -7.605 5.588 13.552 1.00 90.69 91 ARG A N 1
ATOM 649 C CA . ARG A 1 91 ? -7.052 4.382 14.191 1.00 90.69 91 ARG A CA 1
ATOM 650 C C . ARG A 1 91 ? -8.111 3.294 14.334 1.00 90.69 91 ARG A C 1
ATOM 652 O O . ARG A 1 91 ? -7.816 2.135 14.069 1.00 90.69 91 ARG A O 1
ATOM 659 N N . ARG A 1 92 ? -9.335 3.649 14.742 1.00 90.31 92 ARG A N 1
ATOM 660 C CA . ARG A 1 92 ? -10.440 2.689 14.920 1.00 90.31 92 ARG A CA 1
ATOM 661 C C . ARG A 1 92 ? -10.948 2.129 13.591 1.00 90.31 92 ARG A C 1
ATOM 663 O O . ARG A 1 92 ? -11.167 0.925 13.494 1.00 90.31 92 ARG A O 1
ATOM 670 N N . ALA A 1 93 ? -11.105 2.973 12.574 1.00 91.62 93 ALA A N 1
ATOM 671 C CA . ALA A 1 93 ? -11.519 2.542 11.243 1.00 91.62 93 ALA A CA 1
ATOM 672 C C . ALA A 1 93 ? -10.478 1.596 10.623 1.00 91.62 93 ALA A C 1
ATOM 674 O O . ALA A 1 93 ? -10.824 0.509 10.161 1.00 91.62 93 ALA A O 1
ATOM 675 N N . LEU A 1 94 ? -9.192 1.955 10.697 1.00 93.19 94 LEU A N 1
ATOM 676 C CA . LEU A 1 94 ? -8.107 1.096 10.222 1.00 93.19 94 LEU A CA 1
ATOM 677 C C . LEU A 1 94 ? -7.990 -0.192 11.030 1.00 93.19 94 LEU A C 1
ATOM 679 O O . LEU A 1 94 ? -7.799 -1.249 10.440 1.00 93.19 94 LEU A O 1
ATOM 683 N N . ALA A 1 95 ? -8.147 -0.135 12.353 1.00 92.06 95 ALA A N 1
ATOM 684 C CA . ALA A 1 95 ? -8.179 -1.325 13.196 1.00 92.06 95 ALA A CA 1
ATOM 685 C C . ALA A 1 95 ? -9.235 -2.327 12.714 1.00 92.06 95 ALA A C 1
ATOM 687 O O . ALA A 1 95 ? -8.932 -3.508 12.577 1.00 92.06 95 ALA A O 1
ATOM 688 N N . ALA A 1 96 ? -10.446 -1.853 12.404 1.00 91.25 96 ALA A N 1
ATOM 689 C CA . ALA A 1 96 ? -11.530 -2.698 11.916 1.00 91.25 96 ALA A CA 1
ATOM 690 C C . ALA A 1 96 ? -11.216 -3.327 10.547 1.00 91.25 96 ALA A C 1
ATOM 692 O O . ALA A 1 96 ? -11.446 -4.519 10.357 1.00 91.25 96 ALA A O 1
ATOM 693 N N . VAL A 1 97 ? -10.643 -2.559 9.614 1.00 92.69 97 VAL A N 1
ATOM 694 C CA . VAL A 1 97 ? -10.237 -3.072 8.290 1.00 92.69 97 VAL A CA 1
ATOM 695 C C . VAL A 1 97 ? -9.101 -4.095 8.402 1.00 92.69 97 VAL A C 1
ATOM 697 O O . VAL A 1 97 ? -9.097 -5.110 7.707 1.00 92.69 97 VAL A O 1
ATOM 700 N N . LEU A 1 98 ? -8.135 -3.850 9.290 1.00 91.75 98 LEU A N 1
ATOM 701 C CA . LEU A 1 98 ? -6.944 -4.685 9.460 1.00 91.75 98 LEU A CA 1
ATOM 702 C C . LEU A 1 98 ? -7.152 -5.879 10.408 1.00 91.75 98 LEU A C 1
ATOM 704 O O . LEU A 1 98 ? -6.260 -6.721 10.519 1.00 91.75 98 LEU A O 1
ATOM 708 N N . ALA A 1 99 ? -8.317 -6.005 11.050 1.00 86.81 99 ALA A N 1
ATOM 709 C CA . ALA A 1 99 ? -8.659 -7.099 11.965 1.00 86.81 99 ALA A CA 1
ATOM 710 C C . ALA A 1 99 ? -8.890 -8.463 11.276 1.00 86.81 99 ALA A C 1
ATOM 712 O O . ALA A 1 99 ? -9.441 -9.378 11.888 1.00 86.81 99 ALA A O 1
ATOM 713 N N . ARG A 1 100 ? -8.472 -8.626 10.014 1.00 72.44 100 ARG A N 1
ATOM 714 C CA . ARG A 1 100 ? -8.617 -9.883 9.268 1.00 72.44 100 ARG A CA 1
ATOM 715 C C . ARG A 1 100 ? -7.961 -11.065 9.998 1.00 72.44 100 ARG A C 1
ATOM 717 O O . ARG A 1 100 ? -6.916 -10.891 10.635 1.00 72.44 100 ARG A O 1
AT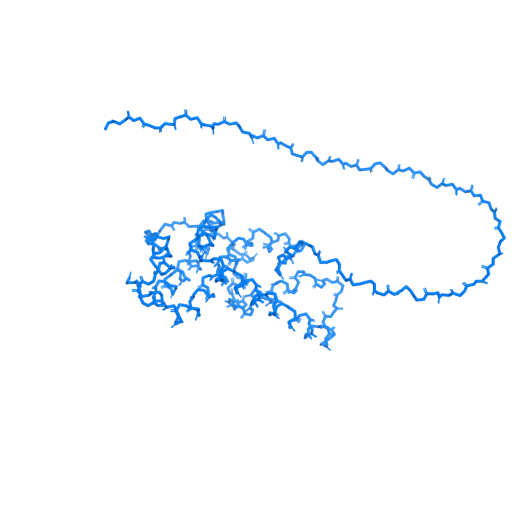OM 724 N N . PRO A 1 101 ? -8.548 -12.270 9.889 1.00 65.38 101 PRO A N 1
ATOM 725 C CA . PRO A 1 101 ? -8.007 -13.465 10.519 1.00 65.38 101 PRO A CA 1
ATOM 726 C C . PRO A 1 101 ? -6.617 -13.800 9.964 1.00 65.38 101 PRO A C 1
ATOM 728 O O . PRO A 1 101 ? -6.373 -13.773 8.756 1.00 65.38 101 PRO A O 1
ATOM 731 N N . ALA A 1 102 ? -5.693 -14.125 10.868 1.00 59.53 102 ALA A N 1
ATOM 732 C CA . ALA A 1 102 ? -4.359 -14.574 10.498 1.00 59.53 102 ALA A CA 1
ATOM 733 C C . ALA A 1 102 ? -4.449 -15.893 9.711 1.00 59.53 102 ALA A C 1
ATOM 735 O O . ALA A 1 102 ? -5.111 -16.832 10.147 1.00 59.53 102 ALA A O 1
ATOM 736 N N . GLY A 1 103 ? -3.772 -15.964 8.563 1.00 64.25 103 GLY A N 1
ATOM 737 C CA . GLY A 1 103 ? -3.715 -17.170 7.726 1.00 64.25 103 GLY A CA 1
ATOM 738 C C . GLY A 1 103 ? -4.688 -17.199 6.546 1.00 64.25 103 GLY A C 1
ATOM 739 O O . GLY A 1 103 ? -4.635 -18.139 5.757 1.00 64.25 103 GLY A O 1
ATOM 740 N N . GLU A 1 104 ? -5.532 -16.180 6.371 1.00 78.56 104 GLU A N 1
ATOM 741 C CA . GLU A 1 104 ? -6.327 -16.050 5.150 1.00 78.56 104 GLU A CA 1
ATOM 742 C C . GLU A 1 104 ? -5.411 -15.751 3.955 1.00 78.56 104 GLU A C 1
ATOM 744 O O . GLU A 1 104 ? -4.670 -14.763 3.954 1.00 78.56 104 GLU A O 1
ATOM 749 N N . ALA A 1 105 ? -5.443 -16.626 2.947 1.00 83.81 105 ALA A N 1
ATOM 750 C CA . ALA A 1 105 ? -4.653 -16.448 1.740 1.00 83.81 105 ALA A CA 1
ATOM 751 C C . ALA A 1 105 ? -5.116 -15.195 0.979 1.00 83.81 105 ALA A C 1
ATOM 753 O O . ALA A 1 105 ? -6.301 -15.004 0.715 1.00 83.81 105 ALA A O 1
ATOM 754 N N . LEU A 1 106 ? -4.157 -14.348 0.622 1.00 88.81 106 LEU A N 1
ATOM 755 C CA . LEU A 1 106 ? -4.325 -13.137 -0.166 1.00 88.81 106 LEU A CA 1
ATOM 756 C C . LEU A 1 106 ? -3.648 -13.328 -1.518 1.00 88.81 106 LEU A C 1
ATOM 758 O O . LEU A 1 106 ? -2.433 -13.516 -1.598 1.00 88.81 106 LEU A O 1
ATOM 762 N N . ASP A 1 107 ? -4.445 -13.241 -2.575 1.00 92.12 107 ASP A N 1
ATOM 763 C CA . ASP A 1 107 ? -3.951 -13.036 -3.929 1.00 92.12 107 ASP A CA 1
ATOM 764 C C . ASP A 1 107 ? -3.868 -11.532 -4.262 1.00 92.12 107 ASP A C 1
ATOM 766 O O . ASP A 1 107 ? -4.145 -10.652 -3.438 1.00 92.12 107 ASP A O 1
ATOM 770 N N . VAL A 1 108 ? -3.455 -11.227 -5.492 1.00 92.19 108 VAL A N 1
ATOM 771 C CA . VAL A 1 108 ? -3.321 -9.853 -5.995 1.00 92.19 108 VAL A CA 1
ATOM 772 C C . VAL A 1 108 ? -4.656 -9.099 -5.983 1.00 92.19 108 VAL A C 1
ATOM 774 O O . VAL A 1 108 ? -4.690 -7.912 -5.649 1.00 92.19 108 VAL A O 1
ATOM 777 N N . GLN A 1 109 ? -5.757 -9.761 -6.342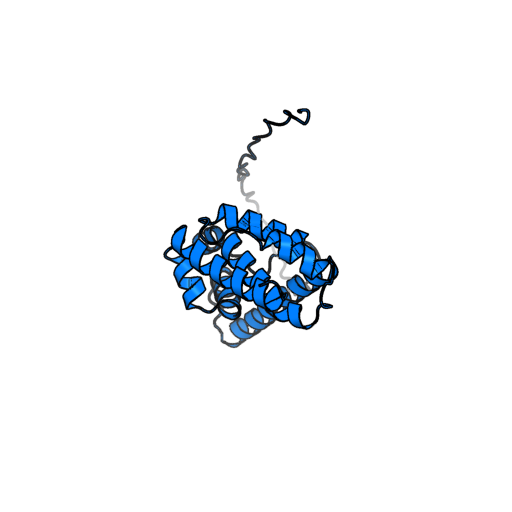 1.00 92.50 109 GLN A N 1
ATOM 778 C CA . GLN A 1 109 ? -7.068 -9.123 -6.433 1.00 92.50 109 GLN A CA 1
ATOM 779 C C . GLN A 1 109 ? -7.593 -8.768 -5.039 1.00 92.50 109 GLN A C 1
ATOM 781 O O . GLN A 1 109 ? -8.028 -7.638 -4.807 1.00 92.50 109 GLN A O 1
ATOM 786 N N . ALA A 1 110 ? -7.490 -9.698 -4.092 1.00 92.06 110 ALA A N 1
ATOM 787 C CA . ALA A 1 110 ? -7.852 -9.486 -2.701 1.00 92.06 110 ALA A CA 1
ATOM 788 C C . ALA A 1 110 ? -6.987 -8.391 -2.048 1.00 92.06 110 ALA A C 1
ATOM 790 O O 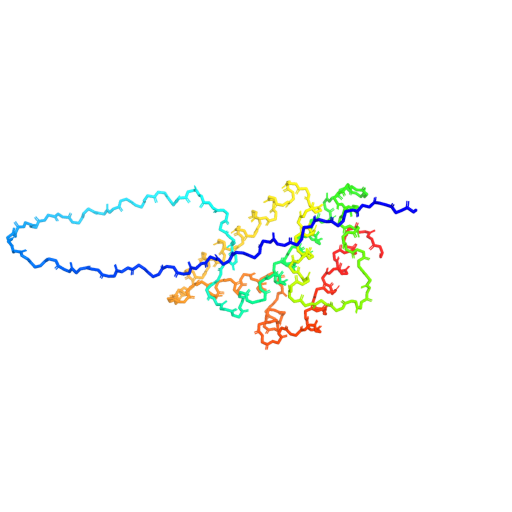. ALA A 1 110 ? -7.508 -7.573 -1.286 1.00 92.06 110 ALA A O 1
ATOM 791 N N . ALA A 1 111 ? -5.699 -8.292 -2.402 1.00 92.44 111 ALA A N 1
ATOM 792 C CA . ALA A 1 111 ? -4.851 -7.175 -1.986 1.00 92.44 111 ALA A CA 1
ATOM 793 C C . ALA A 1 111 ? -5.343 -5.823 -2.538 1.00 92.44 111 ALA A C 1
ATOM 795 O O . ALA A 1 111 ? -5.322 -4.827 -1.817 1.00 92.44 111 ALA A O 1
ATOM 796 N N . GLY A 1 112 ? -5.847 -5.782 -3.776 1.00 92.81 112 GLY A N 1
ATOM 797 C CA . GLY A 1 112 ? -6.468 -4.583 -4.348 1.00 92.81 112 GLY A CA 1
ATOM 798 C C . GLY A 1 112 ? -7.735 -4.148 -3.604 1.00 92.81 112 GLY A C 1
ATOM 799 O O . GLY A 1 112 ? -7.904 -2.964 -3.310 1.00 92.81 112 GLY A O 1
ATOM 800 N N . VAL A 1 113 ? -8.593 -5.099 -3.225 1.00 94.56 113 VAL A N 1
ATOM 801 C CA . VAL A 1 113 ? -9.783 -4.817 -2.402 1.00 94.56 113 VAL A CA 1
ATOM 802 C C . VAL A 1 113 ? -9.378 -4.273 -1.032 1.00 94.56 113 VAL A C 1
ATOM 804 O O . VAL A 1 113 ? -9.914 -3.257 -0.588 1.00 94.56 113 VAL A O 1
ATOM 807 N N . LEU A 1 114 ? -8.396 -4.902 -0.382 1.00 94.00 114 LEU A N 1
ATOM 808 C CA . LEU A 1 114 ? -7.878 -4.437 0.903 1.00 94.00 114 LEU A CA 1
ATOM 809 C C . LEU A 1 114 ? -7.262 -3.037 0.791 1.00 94.00 114 LEU A C 1
ATOM 811 O O . LEU A 1 114 ? -7.479 -2.204 1.666 1.00 94.00 114 LEU A O 1
ATOM 815 N N . HIS A 1 115 ? -6.546 -2.739 -0.295 1.00 94.62 115 HIS A N 1
ATOM 816 C CA . HIS A 1 115 ? -6.006 -1.403 -0.540 1.00 94.62 115 HIS A CA 1
ATOM 817 C C . HIS A 1 115 ? -7.106 -0.343 -0.573 1.00 94.62 115 HIS A C 1
ATOM 819 O O . HIS A 1 115 ? -7.007 0.663 0.129 1.00 94.62 115 HIS A O 1
ATOM 825 N N . ALA A 1 116 ? -8.180 -0.592 -1.324 1.00 93.81 116 ALA A N 1
ATOM 826 C CA . ALA A 1 116 ? -9.316 0.319 -1.393 1.00 93.81 116 ALA A CA 1
ATOM 827 C C . ALA A 1 116 ? -9.981 0.516 -0.019 1.00 93.81 116 ALA A C 1
ATOM 829 O O . ALA A 1 116 ? -10.314 1.642 0.345 1.00 93.81 116 ALA A O 1
ATOM 830 N N . GLN A 1 117 ? -10.121 -0.553 0.771 1.00 94.56 117 GLN A N 1
ATOM 831 C CA . GLN A 1 117 ? -10.666 -0.480 2.131 1.00 94.56 117 GLN A CA 1
ATOM 832 C C . GLN A 1 117 ? -9.770 0.331 3.075 1.00 94.56 117 GLN A C 1
ATOM 834 O O . GLN A 1 117 ? -10.273 1.151 3.839 1.00 94.56 117 GLN A O 1
ATOM 839 N N . VAL A 1 118 ? -8.447 0.144 3.003 1.00 94.62 118 VAL A N 1
ATOM 840 C CA . VAL A 1 118 ? -7.481 0.929 3.785 1.00 94.62 118 VAL A CA 1
ATOM 841 C C . VAL A 1 118 ? -7.570 2.404 3.407 1.00 94.62 118 VAL A C 1
ATOM 843 O O . VAL A 1 118 ? -7.647 3.242 4.297 1.00 94.62 118 VAL A O 1
ATOM 846 N N . LEU A 1 119 ? -7.622 2.734 2.113 1.00 93.25 119 LEU A N 1
ATOM 847 C CA . LEU A 1 119 ? -7.790 4.119 1.669 1.00 93.25 119 LEU A CA 1
ATOM 848 C C . LEU A 1 119 ? -9.119 4.712 2.148 1.00 93.25 119 LEU A C 1
ATOM 850 O O . LEU A 1 119 ? -9.135 5.845 2.609 1.00 93.25 119 LEU A O 1
ATOM 854 N N . ALA A 1 120 ? -10.219 3.962 2.092 1.00 92.25 120 ALA A N 1
ATOM 855 C CA . ALA A 1 120 ? -11.520 4.430 2.569 1.00 92.25 120 ALA A CA 1
ATOM 856 C C . ALA A 1 120 ? -11.566 4.651 4.093 1.00 92.25 120 ALA A C 1
ATOM 858 O O . ALA A 1 120 ? -12.333 5.486 4.564 1.00 92.25 120 ALA A O 1
ATOM 859 N N . ALA A 1 121 ? -10.754 3.918 4.859 1.00 92.25 121 ALA A N 1
ATOM 860 C CA . ALA A 1 121 ? -10.623 4.098 6.304 1.00 92.25 121 ALA A CA 1
ATOM 861 C C . ALA A 1 121 ? -9.748 5.303 6.693 1.00 92.25 121 ALA A C 1
ATOM 863 O O . ALA A 1 121 ? -9.793 5.739 7.844 1.00 92.25 121 ALA A O 1
ATOM 864 N N . LEU A 1 122 ? -8.952 5.832 5.760 1.00 91.25 122 LEU A N 1
ATOM 865 C CA . LEU A 1 122 ? -8.171 7.047 5.964 1.00 91.25 122 LEU A CA 1
ATOM 866 C C . LEU A 1 122 ? -9.045 8.290 5.764 1.00 91.25 122 LEU A C 1
ATOM 868 O O . LEU A 1 122 ? -9.820 8.384 4.808 1.00 91.25 122 LEU A O 1
ATOM 872 N N . GLY A 1 123 ? -8.850 9.290 6.625 1.00 86.94 123 GLY A N 1
ATOM 873 C CA . GLY A 1 123 ? -9.395 10.628 6.408 1.00 86.94 123 GLY A CA 1
ATOM 874 C C . GLY A 1 123 ? -8.893 11.244 5.095 1.00 86.94 123 GLY A C 1
ATOM 875 O O . GLY A 1 123 ? -7.876 10.830 4.532 1.00 86.94 123 GLY A O 1
ATOM 876 N N . GLU A 1 124 ? -9.613 12.240 4.577 1.00 87.56 124 GLU A N 1
ATOM 877 C CA . GLU A 1 124 ? -9.231 12.947 3.346 1.00 87.56 124 GLU A CA 1
ATOM 878 C C . GLU A 1 124 ? -7.841 13.591 3.449 1.00 87.56 124 GLU A C 1
ATOM 880 O O . GLU A 1 124 ? -7.023 13.419 2.545 1.00 87.56 124 GLU A O 1
ATOM 885 N N . ASP A 1 125 ? -7.529 14.203 4.593 1.00 88.75 125 ASP A N 1
ATOM 886 C CA . ASP A 1 125 ? -6.234 14.843 4.841 1.00 88.75 125 ASP A CA 1
ATOM 887 C C . ASP A 1 125 ? -5.064 13.853 4.827 1.00 88.75 125 ASP A C 1
ATOM 889 O O . ASP A 1 125 ? -4.010 14.133 4.253 1.00 88.75 125 ASP A O 1
ATOM 893 N N . ASP A 1 126 ? -5.230 12.673 5.433 1.00 89.25 126 ASP A N 1
ATOM 894 C CA . ASP A 1 126 ? -4.178 11.654 5.446 1.00 89.25 126 ASP A CA 1
ATOM 895 C C . ASP A 1 126 ? -3.981 11.041 4.058 1.00 89.25 126 ASP A C 1
ATOM 897 O O . ASP A 1 126 ? -2.839 10.852 3.633 1.00 89.25 126 ASP A O 1
ATOM 901 N N . ARG A 1 127 ? -5.065 10.811 3.302 1.00 90.62 127 ARG A N 1
ATOM 902 C CA . ARG A 1 127 ? -4.965 10.388 1.896 1.00 90.62 127 ARG A CA 1
ATOM 903 C C . ARG A 1 127 ? -4.206 11.415 1.060 1.00 90.62 127 ARG A C 1
ATOM 905 O O . ARG A 1 127 ? -3.265 11.047 0.358 1.00 90.62 127 ARG A O 1
ATOM 912 N N . ALA A 1 128 ? -4.565 12.693 1.173 1.00 89.12 128 ALA A N 1
ATOM 913 C CA . ALA A 1 128 ? -3.893 13.775 0.461 1.00 89.12 128 ALA A CA 1
ATOM 914 C C . ALA A 1 128 ? -2.406 13.863 0.841 1.00 89.12 128 ALA A C 1
ATOM 916 O O . ALA A 1 128 ? -1.542 13.980 -0.031 1.00 89.12 128 ALA A O 1
ATOM 917 N N . ARG A 1 129 ? -2.081 13.729 2.135 1.00 89.94 129 ARG A N 1
ATOM 918 C CA . ARG A 1 129 ? -0.698 13.715 2.629 1.00 89.94 129 ARG A CA 1
ATOM 919 C C . ARG A 1 129 ? 0.095 12.529 2.082 1.00 89.94 129 ARG A C 1
ATOM 921 O O . ARG A 1 129 ? 1.263 12.688 1.724 1.00 89.94 129 ARG A O 1
ATOM 928 N N . PHE A 1 130 ? -0.511 11.346 2.014 1.00 91.69 130 PHE A N 1
ATOM 929 C CA . PHE A 1 130 ? 0.153 10.147 1.504 1.00 91.69 130 PHE A CA 1
ATOM 930 C C . PHE A 1 130 ? 0.448 10.267 0.012 1.00 91.69 130 PHE A C 1
ATOM 932 O O . PHE A 1 130 ? 1.575 9.977 -0.394 1.00 91.69 130 PHE A O 1
ATOM 939 N N . GLU A 1 131 ? -0.508 10.755 -0.780 1.00 89.31 131 GLU A N 1
ATOM 940 C CA . GLU A 1 131 ? -0.316 11.019 -2.210 1.00 89.31 131 GLU A CA 1
ATOM 941 C C . GLU A 1 131 ? 0.751 12.091 -2.459 1.00 89.31 131 GLU A C 1
ATOM 943 O O . GLU A 1 131 ? 1.677 11.875 -3.244 1.00 89.31 131 GLU A O 1
ATOM 948 N N . ALA A 1 132 ? 0.715 13.202 -1.716 1.00 88.25 132 ALA A N 1
ATOM 949 C CA . ALA A 1 132 ? 1.746 14.235 -1.795 1.00 88.25 132 ALA A CA 1
ATOM 950 C C . ALA A 1 132 ? 3.146 13.685 -1.458 1.00 88.25 132 ALA A C 1
ATOM 952 O O . ALA A 1 132 ? 4.131 14.009 -2.131 1.00 88.25 132 ALA A O 1
ATOM 953 N N . GLY A 1 133 ? 3.242 12.809 -0.452 1.00 88.75 133 GLY A N 1
ATOM 954 C CA . GLY A 1 133 ? 4.482 12.127 -0.084 1.00 88.75 133 GLY A CA 1
ATOM 955 C C . GLY A 1 133 ? 5.024 11.227 -1.200 1.00 88.75 133 GLY A C 1
ATOM 956 O O . GLY A 1 133 ? 6.217 11.286 -1.509 1.00 88.75 133 GLY A O 1
ATOM 957 N N . ARG A 1 134 ? 4.153 10.441 -1.846 1.00 88.88 134 ARG A N 1
ATOM 958 C CA . ARG A 1 134 ? 4.513 9.572 -2.985 1.00 88.88 134 ARG A CA 1
ATOM 959 C C . ARG A 1 134 ? 5.010 10.388 -4.171 1.00 88.88 134 ARG A C 1
ATOM 961 O O . ARG A 1 134 ? 6.093 10.119 -4.689 1.00 88.88 134 ARG A O 1
ATOM 968 N N . ALA A 1 135 ? 4.256 11.417 -4.557 1.00 86.38 135 ALA A N 1
ATOM 969 C CA . ALA A 1 135 ? 4.604 12.298 -5.666 1.00 86.38 135 ALA A CA 1
ATOM 970 C C . ALA A 1 135 ? 5.953 12.997 -5.431 1.00 86.38 135 ALA A C 1
ATOM 972 O O . ALA A 1 135 ? 6.820 12.986 -6.304 1.00 86.38 135 ALA A O 1
ATOM 973 N N . THR A 1 136 ? 6.174 13.524 -4.221 1.00 87.12 136 THR A N 1
ATOM 974 C CA . THR A 1 136 ? 7.431 14.194 -3.848 1.00 87.12 136 THR A CA 1
ATOM 975 C C . THR A 1 136 ? 8.631 13.254 -3.952 1.00 87.12 136 THR A C 1
ATOM 977 O O . THR A 1 136 ? 9.690 13.640 -4.449 1.00 87.12 136 THR A O 1
ATOM 980 N N . GLN A 1 137 ? 8.495 12.016 -3.479 1.00 85.31 137 GLN A N 1
ATOM 981 C CA . GLN A 1 137 ? 9.580 11.040 -3.532 1.00 85.31 137 GLN A CA 1
ATOM 982 C C . GLN A 1 137 ? 9.907 10.633 -4.975 1.00 85.31 137 GLN A C 1
ATOM 984 O O . GLN A 1 137 ? 11.083 10.579 -5.336 1.00 85.31 137 GLN A O 1
ATOM 989 N N . VAL A 1 138 ? 8.890 10.376 -5.800 1.00 84.88 138 VAL A N 1
ATOM 990 C CA . VAL A 1 138 ? 9.088 10.029 -7.214 1.00 84.88 138 VAL A CA 1
ATOM 991 C C . VAL A 1 138 ? 9.737 11.178 -7.976 1.00 84.88 138 VAL A C 1
ATOM 993 O O . VAL A 1 138 ? 10.651 10.939 -8.761 1.00 84.88 138 VAL A O 1
ATOM 996 N N . GLU A 1 139 ? 9.343 12.423 -7.708 1.00 85.06 139 GLU A N 1
ATOM 997 C CA . GLU A 1 139 ? 9.965 13.587 -8.342 1.00 85.06 139 GLU A CA 1
ATOM 998 C C . GLU A 1 139 ? 11.445 13.725 -7.957 1.00 85.06 139 GLU A C 1
ATOM 1000 O O . GLU A 1 139 ? 12.307 13.916 -8.818 1.00 85.06 139 GLU A O 1
ATOM 1005 N N . ARG A 1 140 ? 11.778 13.519 -6.674 1.00 84.75 140 ARG A N 1
ATOM 1006 C CA . ARG A 1 140 ? 13.179 13.470 -6.220 1.00 84.75 140 ARG A CA 1
ATOM 1007 C C . ARG A 1 140 ? 13.963 12.361 -6.921 1.00 84.75 140 ARG A C 1
ATOM 1009 O O . ARG A 1 140 ? 15.092 12.595 -7.347 1.00 84.75 140 ARG A O 1
ATOM 1016 N N . LEU A 1 141 ? 13.379 11.171 -7.058 1.00 84.88 141 LEU A N 1
ATOM 1017 C CA . LEU A 1 141 ? 14.015 10.045 -7.741 1.00 84.88 141 LEU A CA 1
ATOM 1018 C C . LEU A 1 141 ? 14.250 10.346 -9.226 1.00 84.88 141 LEU A C 1
ATOM 1020 O O . LEU A 1 141 ? 15.354 10.132 -9.721 1.00 84.88 141 LEU A O 1
ATOM 1024 N N . ARG A 1 142 ? 13.248 10.898 -9.916 1.00 81.31 142 ARG A N 1
ATOM 1025 C CA . ARG A 1 142 ? 13.349 11.317 -11.318 1.00 81.31 142 ARG A CA 1
ATOM 1026 C C . ARG A 1 142 ? 14.495 12.309 -11.511 1.00 81.31 142 ARG A C 1
ATOM 1028 O O . ARG A 1 142 ? 15.327 12.118 -12.396 1.00 81.31 142 ARG A O 1
ATOM 1035 N N . ALA A 1 143 ? 14.604 13.313 -10.639 1.00 82.69 143 ALA A N 1
ATOM 1036 C CA . ALA A 1 143 ? 15.703 14.275 -10.670 1.00 82.69 143 ALA A CA 1
ATOM 1037 C C . ALA A 1 143 ? 17.081 13.615 -10.462 1.00 82.69 143 ALA A C 1
ATOM 1039 O O . ALA A 1 143 ? 18.045 13.978 -11.139 1.00 82.69 143 ALA A O 1
ATOM 1040 N N . LEU A 1 144 ? 17.189 12.635 -9.557 1.00 82.12 144 LEU A N 1
ATOM 1041 C CA . LEU A 1 144 ? 18.431 11.886 -9.332 1.00 82.12 144 LEU A CA 1
ATOM 1042 C C . LEU A 1 144 ? 18.813 11.020 -10.539 1.00 82.12 144 LEU A C 1
ATOM 1044 O O . LEU A 1 144 ? 19.968 11.054 -10.960 1.00 82.12 144 LEU A O 1
ATOM 1048 N N . MET A 1 145 ? 17.860 10.296 -11.131 1.00 78.50 145 MET A N 1
ATOM 1049 C CA . MET A 1 145 ? 18.098 9.459 -12.313 1.00 78.50 145 MET A CA 1
ATOM 1050 C C . MET A 1 145 ? 18.533 10.292 -13.525 1.00 78.50 145 MET A C 1
ATOM 1052 O O . MET A 1 145 ? 19.490 9.924 -14.209 1.00 78.50 145 MET A O 1
ATOM 1056 N N . MET A 1 146 ? 17.897 11.451 -13.736 1.00 75.81 146 MET A N 1
ATOM 1057 C CA . MET A 1 146 ? 18.281 12.416 -14.772 1.00 75.81 146 MET A CA 1
ATOM 1058 C C . MET A 1 146 ? 19.719 12.916 -14.582 1.00 75.81 146 MET A C 1
ATOM 1060 O O . MET A 1 146 ? 20.503 12.933 -15.530 1.00 75.81 146 MET A O 1
ATOM 1064 N N . ARG A 1 147 ? 20.101 13.285 -13.350 1.00 73.94 147 ARG A N 1
ATOM 1065 C CA . ARG A 1 147 ? 21.464 13.752 -13.030 1.00 73.94 147 ARG A CA 1
ATOM 1066 C C . ARG A 1 147 ? 22.516 12.662 -13.196 1.00 73.94 147 ARG A C 1
ATOM 1068 O O . ARG A 1 147 ? 23.608 12.939 -13.681 1.00 73.94 147 ARG A O 1
ATOM 1075 N N . ALA A 1 148 ? 22.185 11.435 -12.814 1.00 69.81 148 ALA A N 1
ATOM 1076 C CA . ALA A 1 148 ? 23.077 10.288 -12.909 1.00 69.81 148 ALA A CA 1
ATOM 1077 C C . ALA A 1 148 ? 23.242 9.754 -14.346 1.00 69.81 148 ALA A C 1
ATOM 1079 O O . ALA A 1 148 ? 23.950 8.772 -14.543 1.00 69.81 148 ALA A O 1
ATOM 1080 N N . ARG A 1 149 ? 22.600 10.379 -15.350 1.00 62.75 149 ARG A N 1
ATOM 1081 C CA . ARG A 1 149 ? 22.558 9.901 -16.743 1.00 62.75 149 ARG A CA 1
ATOM 1082 C C . ARG A 1 149 ? 22.063 8.451 -16.867 1.00 62.75 149 ARG A C 1
ATOM 1084 O O . ARG A 1 149 ? 22.323 7.802 -17.872 1.00 62.75 149 ARG A O 1
ATOM 1091 N N . PHE A 1 150 ? 21.268 7.978 -15.902 1.00 59.81 150 PHE A N 1
ATOM 1092 C CA . PHE A 1 150 ? 20.463 6.752 -16.020 1.00 59.81 150 PHE A CA 1
ATOM 1093 C C . PHE A 1 150 ? 19.214 6.969 -16.892 1.00 59.81 150 PHE A C 1
ATOM 1095 O O . PHE A 1 150 ? 18.270 6.184 -16.847 1.00 59.81 150 PHE A O 1
ATOM 1102 N N . ALA A 1 151 ? 19.193 8.041 -17.686 1.00 52.84 151 ALA A N 1
ATOM 1103 C CA . ALA A 1 151 ? 18.204 8.276 -18.721 1.00 52.84 151 ALA A CA 1
ATOM 1104 C C . ALA A 1 151 ? 18.474 7.324 -19.900 1.00 52.84 151 ALA A C 1
ATOM 1106 O O . ALA A 1 151 ? 18.945 7.753 -20.949 1.00 52.84 151 ALA A O 1
ATOM 1107 N N . SER A 1 152 ? 18.234 6.021 -19.718 1.00 45.75 152 SER A N 1
ATOM 1108 C CA . SER A 1 152 ? 17.946 5.174 -20.878 1.00 45.75 152 SER A CA 1
ATOM 1109 C C . SER A 1 152 ? 16.539 5.519 -21.370 1.00 45.75 152 SER A C 1
ATOM 1111 O O . SER A 1 152 ? 15.686 5.955 -20.590 1.00 45.75 152 SER A O 1
ATOM 1113 N N . GLU A 1 153 ? 16.291 5.338 -22.666 1.00 51.50 153 GLU A N 1
ATOM 1114 C CA . GLU A 1 153 ? 14.980 5.556 -23.295 1.00 51.50 153 GLU A CA 1
ATOM 1115 C C . GLU A 1 153 ? 13.844 4.717 -22.655 1.00 51.50 153 GLU A C 1
ATOM 1117 O O . GLU A 1 153 ? 12.671 5.000 -22.880 1.00 51.50 153 GLU A O 1
ATOM 1122 N N . ASP A 1 154 ? 14.158 3.775 -21.753 1.00 48.41 154 ASP A N 1
ATOM 1123 C CA . ASP A 1 154 ? 13.213 2.939 -20.992 1.00 48.41 154 ASP A CA 1
ATOM 1124 C C . ASP A 1 154 ? 12.687 3.598 -19.695 1.00 48.41 154 ASP A C 1
ATOM 1126 O O . ASP A 1 154 ? 12.259 2.915 -18.763 1.00 48.41 154 ASP A O 1
ATOM 1130 N N . GLY A 1 155 ? 12.756 4.927 -19.577 1.00 50.94 155 GLY A N 1
ATOM 1131 C CA . GLY A 1 155 ? 12.707 5.685 -18.315 1.00 50.94 155 GLY A CA 1
ATOM 1132 C C . GLY A 1 155 ? 11.458 5.579 -17.416 1.00 50.94 155 GLY A C 1
ATOM 1133 O O . GLY A 1 155 ? 11.446 6.198 -16.350 1.00 50.94 155 GLY A O 1
ATOM 1134 N N . GLN A 1 156 ? 10.415 4.813 -17.759 1.00 58.22 156 GLN A N 1
ATOM 1135 C CA . GLN A 1 156 ? 9.214 4.670 -16.912 1.00 58.22 156 GLN A CA 1
ATOM 1136 C C . GLN A 1 156 ? 9.180 3.390 -16.055 1.00 58.22 156 GLN A C 1
ATOM 1138 O O . GLN A 1 156 ? 9.060 3.521 -14.832 1.00 58.22 156 GLN A O 1
ATOM 1143 N N . PRO A 1 157 ? 9.360 2.170 -16.606 1.00 59.28 157 PRO A N 1
ATOM 1144 C CA . PRO A 1 157 ? 9.409 0.949 -15.800 1.00 59.28 157 PRO A CA 1
ATOM 1145 C C . PRO A 1 157 ? 10.449 0.950 -14.686 1.00 59.28 157 PRO A C 1
ATOM 1147 O O . PRO A 1 157 ? 10.163 0.545 -13.556 1.00 59.28 157 PRO A O 1
ATOM 1150 N N . GLN A 1 158 ? 11.654 1.434 -14.994 1.00 74.56 158 GLN A N 1
ATOM 1151 C CA . GLN A 1 158 ? 12.745 1.456 -14.027 1.00 74.56 158 GLN A CA 1
ATOM 1152 C C . GLN A 1 158 ? 12.438 2.434 -12.892 1.00 74.56 158 GLN A C 1
ATOM 1154 O O . GLN A 1 158 ? 12.596 2.078 -11.728 1.00 74.56 158 GLN A O 1
ATOM 1159 N N . THR A 1 159 ? 11.911 3.620 -13.209 1.00 80.56 159 THR A N 1
ATOM 1160 C CA . THR A 1 159 ? 11.560 4.637 -12.208 1.00 80.56 159 THR A CA 1
ATOM 1161 C C . THR A 1 159 ? 10.515 4.118 -11.220 1.00 80.56 159 THR A C 1
ATOM 1163 O O . THR A 1 159 ? 10.720 4.229 -10.013 1.00 80.56 159 THR A O 1
ATOM 1166 N N . ALA A 1 160 ? 9.437 3.486 -11.698 1.00 83.88 160 ALA A N 1
ATOM 1167 C CA . ALA A 1 160 ? 8.409 2.920 -10.822 1.00 83.88 160 ALA A CA 1
ATOM 1168 C C . ALA A 1 160 ? 8.966 1.796 -9.930 1.00 83.88 160 ALA A C 1
ATOM 1170 O O . ALA A 1 160 ? 8.755 1.800 -8.715 1.00 83.88 160 ALA A O 1
ATOM 1171 N N . ARG A 1 161 ? 9.741 0.862 -10.502 1.00 88.25 161 ARG A N 1
ATOM 1172 C CA . ARG A 1 161 ? 10.380 -0.227 -9.741 1.00 88.25 161 ARG A CA 1
ATOM 1173 C C . ARG A 1 161 ? 11.350 0.303 -8.685 1.00 88.25 161 ARG A C 1
ATOM 1175 O O . ARG A 1 161 ? 11.335 -0.172 -7.546 1.00 88.25 161 ARG A O 1
ATOM 1182 N N . PHE A 1 162 ? 12.178 1.286 -9.036 1.00 87.50 162 PHE A N 1
ATOM 1183 C CA . PHE A 1 162 ? 13.089 1.931 -8.093 1.00 87.50 162 PHE A CA 1
ATOM 1184 C C . PHE A 1 162 ? 12.320 2.647 -6.987 1.00 87.50 162 PHE A C 1
ATOM 1186 O O . PHE A 1 162 ? 12.661 2.483 -5.818 1.00 87.50 162 PHE A O 1
ATOM 1193 N N . ALA A 1 163 ? 11.254 3.372 -7.320 1.00 88.62 163 ALA A N 1
ATOM 1194 C CA . ALA A 1 163 ? 10.449 4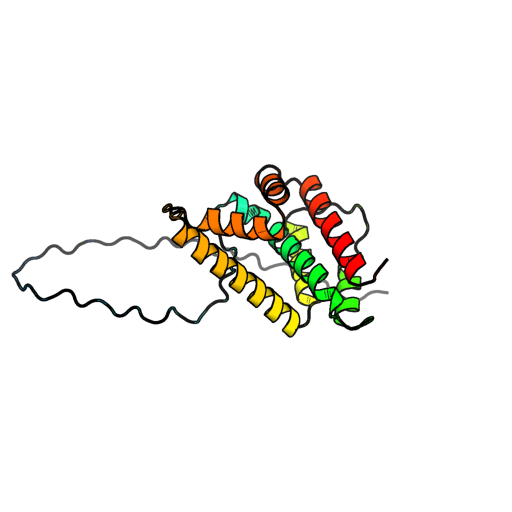.084 -6.338 1.00 88.62 163 ALA A CA 1
ATOM 1195 C C . ALA A 1 163 ? 9.772 3.127 -5.339 1.00 88.62 163 ALA A C 1
ATOM 1197 O O . ALA A 1 163 ? 9.848 3.353 -4.131 1.00 88.62 163 ALA A O 1
ATOM 1198 N N . TYR A 1 164 ? 9.205 2.007 -5.802 1.00 91.75 164 TYR A N 1
ATOM 1199 C CA . TYR A 1 164 ? 8.706 0.963 -4.898 1.00 91.75 164 TYR A CA 1
ATOM 1200 C C . TYR A 1 164 ? 9.822 0.361 -4.040 1.00 91.75 164 TYR A C 1
ATOM 1202 O O . TYR A 1 164 ? 9.630 0.137 -2.845 1.00 91.75 164 TYR A O 1
ATOM 1210 N N . SER A 1 165 ? 11.009 0.151 -4.612 1.00 92.12 165 SER A N 1
ATOM 1211 C CA . SER A 1 165 ? 12.162 -0.386 -3.879 1.00 92.12 165 SER A CA 1
ATOM 1212 C C . SER A 1 165 ? 12.657 0.558 -2.779 1.00 92.12 165 SER A C 1
ATOM 1214 O O . SER A 1 165 ? 13.149 0.079 -1.762 1.00 92.12 165 SER A O 1
ATOM 1216 N N . GLN A 1 166 ? 12.492 1.877 -2.931 1.00 90.56 166 GLN A N 1
ATOM 1217 C CA . GLN A 1 166 ? 12.817 2.852 -1.880 1.00 90.56 166 GLN A CA 1
ATOM 1218 C C . GLN A 1 166 ? 11.888 2.734 -0.663 1.00 90.56 166 GLN A C 1
ATOM 1220 O O . GLN A 1 166 ? 12.327 2.952 0.462 1.00 90.56 166 GLN A O 1
ATOM 1225 N N . TRP A 1 167 ? 10.618 2.369 -0.866 1.00 90.19 167 TRP A N 1
ATOM 1226 C CA . TRP A 1 167 ? 9.670 2.149 0.233 1.00 90.19 167 TRP A CA 1
ATOM 1227 C C . TRP A 1 167 ? 9.759 0.752 0.841 1.00 90.19 167 TRP A C 1
ATOM 1229 O O . TRP A 1 167 ? 9.654 0.594 2.055 1.00 90.19 167 TRP A O 1
ATOM 1239 N N . LEU A 1 168 ? 9.882 -0.266 -0.010 1.00 93.56 168 LEU A N 1
ATOM 1240 C CA . LEU A 1 168 ? 9.629 -1.664 0.354 1.00 93.56 168 LEU A CA 1
ATOM 1241 C C . LEU A 1 168 ? 10.903 -2.516 0.420 1.00 93.56 168 LEU A C 1
ATOM 1243 O O . LEU A 1 168 ? 10.860 -3.656 0.890 1.00 93.56 168 LEU A O 1
ATOM 1247 N N . GLY A 1 169 ? 12.025 -1.977 -0.059 1.00 93.69 169 GLY A N 1
ATOM 1248 C CA . GLY A 1 169 ? 13.262 -2.710 -0.300 1.00 93.69 169 GLY A CA 1
ATOM 1249 C C . GLY A 1 169 ? 13.232 -3.488 -1.619 1.00 93.69 169 GLY A C 1
ATOM 1250 O O . GLY A 1 169 ? 12.203 -4.037 -2.019 1.00 93.69 169 GLY A O 1
ATOM 1251 N N . SER A 1 170 ? 14.389 -3.578 -2.281 1.00 91.75 170 SER A N 1
ATOM 1252 C CA . SER A 1 170 ? 14.540 -4.264 -3.575 1.00 91.75 170 SER A CA 1
ATOM 1253 C C . SER A 1 170 ? 14.135 -5.737 -3.514 1.00 91.75 170 SER A C 1
ATOM 1255 O O . SER A 1 170 ? 13.382 -6.195 -4.363 1.00 91.75 170 SER A O 1
ATOM 1257 N N . ARG A 1 171 ? 14.531 -6.465 -2.459 1.00 92.88 171 ARG A N 1
ATOM 1258 C CA . ARG A 1 171 ? 14.191 -7.891 -2.285 1.00 92.88 171 ARG A CA 1
ATOM 1259 C C . ARG A 1 171 ? 12.681 -8.148 -2.314 1.00 92.88 171 ARG A C 1
ATOM 1261 O O . ARG A 1 171 ? 12.249 -9.130 -2.913 1.00 92.88 171 ARG A O 1
ATOM 1268 N N . THR A 1 172 ? 11.884 -7.297 -1.666 1.00 93.06 172 THR A N 1
ATOM 1269 C CA . THR A 1 172 ? 10.419 -7.435 -1.631 1.00 93.06 172 THR A CA 1
ATOM 1270 C C . THR A 1 172 ? 9.834 -7.256 -3.027 1.00 93.06 172 THR A C 1
ATOM 1272 O O . THR A 1 172 ? 9.051 -8.087 -3.482 1.00 93.06 172 THR A O 1
ATOM 1275 N N . VAL A 1 173 ? 10.258 -6.198 -3.723 1.00 93.62 173 VAL A N 1
ATOM 1276 C CA . VAL A 1 173 ? 9.809 -5.890 -5.085 1.00 93.62 173 VAL A CA 1
ATOM 1277 C C . VAL A 1 173 ? 10.218 -7.001 -6.050 1.00 93.62 173 VAL A C 1
ATOM 1279 O O . VAL A 1 173 ? 9.382 -7.496 -6.796 1.00 93.62 173 VAL A O 1
ATOM 1282 N N . ASP A 1 174 ? 11.461 -7.469 -5.980 1.00 92.69 174 ASP A N 1
ATOM 1283 C CA . ASP A 1 174 ? 11.973 -8.533 -6.846 1.00 92.69 174 ASP A CA 1
ATOM 1284 C C . ASP A 1 174 ? 11.267 -9.869 -6.606 1.00 92.69 174 ASP A C 1
ATOM 1286 O O . ASP A 1 174 ? 10.984 -10.595 -7.556 1.00 92.69 174 ASP A O 1
ATOM 1290 N N . THR A 1 175 ? 10.938 -10.190 -5.352 1.00 92.44 175 THR A N 1
ATOM 1291 C CA . THR A 1 175 ? 10.168 -11.400 -5.026 1.00 92.44 175 THR A CA 1
ATOM 1292 C C . THR A 1 175 ? 8.788 -11.339 -5.674 1.00 92.44 175 THR A C 1
ATOM 1294 O O . THR A 1 175 ? 8.383 -12.286 -6.341 1.00 92.44 175 THR A O 1
ATOM 1297 N N . LEU A 1 176 ? 8.090 -10.207 -5.542 1.00 92.81 176 LEU A N 1
ATOM 1298 C CA . LEU A 1 176 ? 6.756 -10.031 -6.116 1.00 92.81 176 LEU A CA 1
ATOM 1299 C C . LEU A 1 176 ? 6.786 -10.005 -7.649 1.00 92.81 176 LEU A C 1
ATOM 1301 O O . LEU A 1 176 ? 5.911 -10.582 -8.276 1.00 92.81 176 LEU A O 1
ATOM 1305 N N . LEU A 1 177 ? 7.797 -9.396 -8.271 1.00 91.25 177 LEU A N 1
ATOM 1306 C CA . LEU A 1 177 ? 7.902 -9.345 -9.733 1.00 91.25 177 LEU A CA 1
ATOM 1307 C C . LEU A 1 177 ? 8.226 -10.704 -10.372 1.00 91.25 177 LEU A C 1
ATOM 1309 O O . LEU A 1 177 ? 7.845 -10.933 -11.519 1.00 91.25 177 LEU A O 1
ATOM 1313 N N . ASN A 1 178 ? 8.943 -11.581 -9.663 1.00 89.62 178 ASN A N 1
ATOM 1314 C CA . ASN A 1 178 ? 9.391 -12.869 -10.202 1.00 89.62 178 ASN A CA 1
ATOM 1315 C C . ASN A 1 178 ? 8.521 -14.057 -9.764 1.00 89.62 178 ASN A C 1
ATOM 1317 O O . ASN A 1 178 ? 8.445 -15.043 -10.491 1.00 89.62 178 ASN A O 1
ATOM 1321 N N . ALA A 1 179 ? 7.873 -13.975 -8.600 1.00 83.81 179 ALA A N 1
ATOM 1322 C CA . ALA A 1 179 ? 7.035 -15.035 -8.041 1.00 83.81 179 ALA A CA 1
ATOM 1323 C C . ALA A 1 179 ? 5.809 -14.456 -7.298 1.00 83.81 179 ALA A C 1
ATOM 1325 O O . ALA A 1 179 ? 5.727 -14.537 -6.068 1.00 83.81 179 ALA A O 1
ATOM 1326 N N . PRO A 1 180 ? 4.832 -13.866 -8.016 1.00 81.94 180 PRO A N 1
ATOM 1327 C CA . PRO A 1 180 ? 3.619 -13.297 -7.422 1.00 81.94 180 PRO A CA 1
ATOM 1328 C C . PRO A 1 180 ? 2.577 -14.360 -7.041 1.00 81.94 180 PRO A C 1
ATOM 1330 O O . PRO A 1 180 ? 1.387 -14.196 -7.303 1.00 81.94 180 PRO A O 1
ATOM 1333 N N . ASP A 1 181 ? 3.001 -15.474 -6.450 1.00 89.12 181 ASP A N 1
ATOM 1334 C CA . ASP A 1 181 ? 2.061 -16.473 -5.950 1.00 89.12 181 ASP A CA 1
ATOM 1335 C C . ASP A 1 181 ? 1.327 -15.976 -4.690 1.00 89.12 181 ASP A C 1
ATOM 1337 O O . ASP A 1 181 ? 1.782 -15.075 -3.971 1.00 89.12 181 ASP A O 1
ATOM 1341 N N . ALA A 1 182 ? 0.171 -16.581 -4.408 1.00 88.31 182 ALA A N 1
ATOM 1342 C CA . ALA A 1 182 ? -0.659 -16.208 -3.266 1.00 88.31 182 ALA A CA 1
ATOM 1343 C C . ALA A 1 182 ? 0.093 -16.333 -1.929 1.00 88.31 182 ALA A C 1
ATOM 1345 O O . ALA A 1 182 ? -0.146 -15.546 -1.017 1.00 88.31 182 ALA A O 1
ATOM 1346 N N . ALA A 1 183 ? 1.041 -17.265 -1.790 1.00 90.31 183 ALA A N 1
ATOM 1347 C CA . ALA A 1 183 ? 1.798 -17.435 -0.551 1.00 90.31 183 ALA A CA 1
ATOM 1348 C C . ALA A 1 183 ? 2.799 -16.288 -0.327 1.00 90.31 183 ALA A C 1
ATOM 1350 O O . ALA A 1 183 ? 2.979 -15.808 0.795 1.00 90.31 183 ALA A O 1
ATOM 1351 N N . SER A 1 184 ? 3.452 -15.819 -1.383 1.00 90.62 184 SER A N 1
ATOM 1352 C CA . SER A 1 184 ? 4.389 -14.700 -1.365 1.00 90.62 184 SER A CA 1
ATOM 1353 C C . SER A 1 184 ? 3.661 -13.378 -1.130 1.00 90.62 184 SER A C 1
ATOM 1355 O O . SER A 1 184 ? 4.089 -12.602 -0.271 1.00 90.62 184 SER A O 1
ATOM 1357 N N . VAL A 1 185 ? 2.509 -13.171 -1.779 1.00 92.75 185 VAL A N 1
ATOM 1358 C CA . VAL A 1 185 ? 1.626 -12.022 -1.515 1.00 92.75 185 VAL A CA 1
ATOM 1359 C C . VAL A 1 185 ? 1.124 -12.044 -0.068 1.00 92.75 185 VAL A C 1
ATOM 1361 O O . VAL A 1 185 ? 1.303 -11.061 0.653 1.00 92.75 185 VAL A O 1
ATOM 1364 N N . SER A 1 186 ? 0.592 -13.177 0.401 1.00 92.00 186 SER A N 1
ATOM 1365 C CA . SER A 1 186 ? 0.089 -13.333 1.776 1.00 92.00 186 SER A CA 1
ATOM 1366 C C . SER A 1 186 ? 1.156 -13.043 2.825 1.00 92.00 186 SER A C 1
ATOM 1368 O O . SER A 1 186 ? 0.895 -12.326 3.789 1.00 92.00 186 SER A O 1
ATOM 1370 N N . ARG A 1 187 ? 2.382 -13.551 2.641 1.00 91.62 187 ARG A N 1
ATOM 1371 C CA . ARG A 1 187 ? 3.497 -13.286 3.565 1.00 91.62 187 ARG A CA 1
ATOM 1372 C C . ARG A 1 187 ? 3.876 -11.808 3.585 1.00 91.62 187 ARG A C 1
ATOM 1374 O O . ARG A 1 187 ? 4.022 -11.230 4.664 1.00 91.62 187 ARG A O 1
ATOM 1381 N N . ALA A 1 188 ? 4.025 -11.191 2.412 1.00 92.94 188 ALA A N 1
ATOM 1382 C CA . ALA A 1 188 ? 4.399 -9.785 2.308 1.00 92.94 188 ALA A CA 1
ATOM 1383 C C . ALA A 1 188 ? 3.340 -8.884 2.962 1.00 92.94 188 ALA A C 1
ATOM 1385 O O . ALA A 1 188 ? 3.666 -8.120 3.878 1.00 92.94 188 ALA A O 1
ATOM 1386 N N . VAL A 1 189 ? 2.076 -9.035 2.552 1.00 94.00 189 VAL A N 1
ATOM 1387 C CA . VAL A 1 189 ? 0.944 -8.245 3.052 1.00 94.00 189 VAL A CA 1
ATOM 1388 C C . VAL A 1 189 ? 0.690 -8.524 4.528 1.00 94.00 189 VAL A C 1
ATOM 1390 O O . VAL A 1 189 ? 0.621 -7.578 5.304 1.00 94.00 189 VAL A O 1
ATOM 1393 N N . GLY A 1 190 ? 0.646 -9.788 4.953 1.00 92.50 190 GLY A N 1
ATOM 1394 C CA . GLY A 1 190 ? 0.431 -10.157 6.355 1.00 92.50 190 GLY A CA 1
ATOM 1395 C C . GLY A 1 190 ? 1.475 -9.543 7.290 1.00 92.50 190 GLY A C 1
ATOM 1396 O O . GLY A 1 190 ? 1.127 -8.971 8.322 1.00 92.50 190 GLY A O 1
ATOM 1397 N N . SER A 1 191 ? 2.754 -9.552 6.891 1.00 92.62 191 SER A N 1
ATOM 1398 C CA . SER A 1 191 ? 3.812 -8.900 7.672 1.00 92.62 191 SER A CA 1
ATOM 1399 C C . SER A 1 191 ? 3.625 -7.378 7.768 1.00 92.62 191 SER A C 1
ATOM 1401 O O . SER A 1 191 ? 3.892 -6.785 8.813 1.00 92.62 191 SER A O 1
ATOM 1403 N N . ALA A 1 192 ? 3.168 -6.733 6.690 1.00 94.69 192 ALA A N 1
ATOM 1404 C CA . ALA A 1 192 ? 2.938 -5.293 6.649 1.00 94.69 192 ALA A CA 1
ATOM 1405 C C . ALA A 1 192 ? 1.704 -4.892 7.465 1.00 94.69 192 ALA A C 1
ATOM 1407 O O . ALA A 1 192 ? 1.771 -3.930 8.226 1.00 94.69 192 ALA A O 1
ATOM 1408 N N . VAL A 1 193 ? 0.623 -5.670 7.372 1.00 93.81 193 VAL A N 1
ATOM 1409 C CA . VAL A 1 193 ? -0.588 -5.505 8.182 1.00 93.81 193 VAL A CA 1
ATOM 1410 C C . VAL A 1 193 ? -0.249 -5.619 9.663 1.00 93.81 193 VAL A C 1
ATOM 1412 O O . VAL A 1 193 ? -0.643 -4.750 10.433 1.00 93.81 193 VAL A O 1
ATOM 1415 N N . GLN A 1 194 ? 0.544 -6.617 10.063 1.00 92.69 194 GLN A N 1
ATOM 1416 C CA . GLN A 1 194 ? 0.939 -6.775 11.463 1.00 92.69 194 GLN A CA 1
ATOM 1417 C C . GLN A 1 194 ? 1.740 -5.572 11.979 1.00 92.69 194 GLN A C 1
ATOM 1419 O O . GLN A 1 194 ? 1.468 -5.071 13.069 1.00 92.69 194 GLN A O 1
ATOM 1424 N N . ARG A 1 195 ? 2.691 -5.057 11.188 1.00 93.56 195 ARG A N 1
ATOM 1425 C CA . ARG A 1 195 ? 3.444 -3.843 11.550 1.00 93.56 195 ARG A CA 1
ATOM 1426 C C . ARG A 1 195 ? 2.542 -2.612 11.648 1.00 93.56 195 ARG A C 1
ATOM 1428 O O . ARG A 1 195 ? 2.712 -1.807 12.561 1.00 93.56 195 ARG A O 1
ATOM 1435 N N . ALA A 1 196 ? 1.582 -2.468 10.735 1.00 93.50 196 ALA A N 1
ATOM 1436 C CA . ALA A 1 196 ? 0.616 -1.374 10.765 1.00 93.50 196 ALA A CA 1
ATOM 1437 C C . ALA A 1 196 ? -0.295 -1.462 12.002 1.00 93.50 196 ALA A C 1
ATOM 1439 O O . ALA A 1 196 ? -0.449 -0.463 12.699 1.00 93.50 196 ALA A O 1
ATOM 1440 N N . ARG A 1 197 ? -0.809 -2.657 12.333 1.00 91.94 197 ARG A N 1
ATOM 1441 C CA . ARG A 1 197 ? -1.599 -2.938 13.549 1.00 91.94 197 ARG A CA 1
ATOM 1442 C C . ARG A 1 197 ? -0.856 -2.550 14.824 1.00 91.94 197 ARG A C 1
ATOM 1444 O O . ARG A 1 197 ? -1.387 -1.821 15.661 1.00 91.94 197 ARG A O 1
ATOM 1451 N N . GLN A 1 198 ? 0.402 -2.969 14.931 1.00 91.69 198 GLN A N 1
ATOM 1452 C CA . GLN A 1 198 ? 1.259 -2.600 16.057 1.00 91.69 198 GLN A CA 1
ATOM 1453 C C . GLN A 1 198 ? 1.423 -1.078 16.170 1.00 91.69 198 GLN A C 1
ATOM 1455 O O . GLN A 1 198 ? 1.339 -0.531 17.265 1.00 91.69 198 GLN A O 1
ATOM 1460 N N . ALA A 1 199 ? 1.601 -0.377 15.046 1.00 91.62 199 ALA A N 1
ATOM 1461 C CA . ALA A 1 199 ? 1.771 1.076 15.039 1.00 91.62 199 ALA A CA 1
ATOM 1462 C C . ALA A 1 199 ? 0.491 1.842 15.423 1.00 91.62 199 ALA A C 1
ATOM 1464 O O . ALA A 1 199 ? 0.563 2.846 16.137 1.00 91.62 199 ALA A O 1
ATOM 1465 N N . ILE A 1 200 ? -0.686 1.366 15.001 1.00 91.12 200 ILE A N 1
ATOM 1466 C CA . ILE A 1 200 ? -1.970 1.977 15.383 1.00 91.12 200 ILE A CA 1
ATOM 1467 C C . ILE A 1 200 ? -2.397 1.631 16.818 1.00 91.12 200 ILE A C 1
ATOM 1469 O O . ILE A 1 200 ? -3.321 2.265 17.329 1.00 91.12 200 ILE A O 1
ATOM 1473 N N . GLY A 1 201 ? -1.688 0.726 17.500 1.00 83.00 201 GLY A N 1
ATOM 1474 C CA . GLY A 1 201 ? -1.941 0.364 18.896 1.00 83.00 201 GLY A CA 1
ATOM 1475 C C . GLY A 1 201 ? -3.018 -0.706 19.071 1.00 83.00 201 GLY A C 1
ATOM 1476 O O . GLY A 1 201 ? -3.639 -0.777 20.127 1.00 83.00 201 GLY A O 1
ATOM 1477 N N . THR A 1 202 ? -3.255 -1.525 18.044 1.00 62.69 202 THR A N 1
ATOM 1478 C CA . THR A 1 202 ? -4.095 -2.723 18.156 1.00 62.69 202 THR A CA 1
ATOM 1479 C C . THR A 1 202 ? -3.208 -3.942 18.411 1.00 62.69 202 THR A C 1
ATOM 1481 O O . THR A 1 202 ? -2.309 -4.171 17.592 1.00 62.69 202 THR A O 1
ATOM 1484 N N . PRO A 1 203 ? -3.430 -4.714 19.491 1.00 49.31 203 PRO A N 1
ATOM 1485 C CA . PRO A 1 203 ? -2.773 -6.006 19.667 1.00 49.31 203 PRO A CA 1
ATOM 1486 C C . PRO A 1 203 ? -3.146 -7.004 18.555 1.00 49.31 203 PRO A C 1
ATOM 1488 O O . PRO A 1 203 ? -4.245 -6.893 17.955 1.00 49.31 203 PRO A O 1
#

Sequence (203 aa):
MTARIVSLLLALTCVSVQATPVRPLPTGPGAGTVSPVRSSPVGPAPVGVPVNPYASTDPRLNAVRPVLELLVTLRQVQDAARGWPVGGPERRALAAVLARPAGEALDVQAAGVLHAQVLAALGEDDRARFEAGRATQVERLRALMMRARFASEDGQPQTARFAYSQWLGSRTVDTLLNAPDAASVSRAVGSAVQRARQAIGTP

Radius of gyration: 23.23 Å; chains: 1; bounding box: 58×49×76 Å

Organism: NCBI:txid393059